Protein AF-A0A935F742-F1 (afdb_monomer_lite)

Secondary structure (DSSP, 8-state):
----------PPPPPP-----------------S-----HHHHHHHHHHHHHHHHHHHHHHHHHHHHHHHHHHHHHHHHHHHHTTTT-HHHHHHHTT--HHHHHHHHHHHHHHTT--HHHHHHHHHHHHHHHHHHHHHHHHHHHHHHHHHHHHHHHHHHHHHHHHHHHHHT-HHHHTTTTTS-HHHHHHHHHHHHHHHHTTS----HHHHHHHHHHHHHHHHHHTPPPP----PPPPP---------------------SSPPPHHHHHHHHHHT-

Radius of gyration: 43.88 Å; chains: 1; bounding box: 96×112×117 Å

Structure (mmCIF, N/CA/C/O backbone):
data_AF-A0A935F742-F1
#
_entry.id   AF-A0A935F742-F1
#
loop_
_atom_site.group_PDB
_atom_site.id
_atom_site.type_symbol
_atom_site.label_atom_id
_atom_site.label_alt_id
_atom_site.label_comp_id
_atom_site.label_asym_id
_atom_site.label_entity_id
_atom_site.label_seq_id
_atom_site.pdbx_PDB_ins_code
_atom_site.Cartn_x
_atom_site.Cartn_y
_atom_site.Cartn_z
_atom_site.occupancy
_atom_site.B_iso_or_equiv
_atom_site.auth_seq_id
_atom_site.auth_comp_id
_atom_site.auth_asym_id
_atom_site.auth_atom_id
_atom_site.pdbx_PDB_model_num
ATOM 1 N N . MET A 1 1 ? 62.509 25.363 -36.243 1.00 38.00 1 MET A N 1
ATOM 2 C CA . MET A 1 1 ? 62.159 26.628 -35.560 1.00 38.00 1 MET A CA 1
ATOM 3 C C . MET A 1 1 ? 60.661 26.571 -35.307 1.00 38.00 1 MET A C 1
ATOM 5 O O . MET A 1 1 ? 59.954 26.392 -36.281 1.00 38.00 1 MET A O 1
ATOM 9 N N . THR A 1 2 ? 60.091 26.569 -34.108 1.00 40.44 2 THR A N 1
ATOM 10 C CA . THR A 1 2 ? 60.591 26.662 -32.727 1.00 40.44 2 THR A CA 1
ATOM 11 C C . THR A 1 2 ? 59.515 25.996 -31.846 1.00 40.44 2 THR A C 1
ATOM 13 O O . THR A 1 2 ? 58.360 25.897 -32.253 1.00 40.44 2 THR A O 1
ATOM 16 N N . GLN A 1 3 ? 59.931 25.471 -30.700 1.00 45.59 3 GLN A N 1
ATOM 17 C CA . GLN A 1 3 ? 59.170 24.698 -29.712 1.00 45.59 3 GLN A CA 1
ATOM 18 C C . GLN A 1 3 ? 58.408 25.635 -28.749 1.00 45.59 3 GLN A C 1
ATOM 20 O O . GLN A 1 3 ? 58.914 26.720 -28.496 1.00 45.59 3 GLN A O 1
ATOM 25 N N . GLU A 1 4 ? 57.248 25.221 -28.222 1.00 41.78 4 GLU A N 1
ATOM 26 C CA . GLU A 1 4 ? 56.909 25.157 -26.777 1.00 41.78 4 GLU A CA 1
ATOM 27 C C . GLU A 1 4 ? 55.404 24.909 -26.542 1.00 41.78 4 GLU A C 1
ATOM 29 O O . GLU A 1 4 ? 54.541 25.357 -27.295 1.00 41.78 4 GLU A O 1
ATOM 34 N N . ALA A 1 5 ? 55.117 24.131 -25.495 1.00 44.84 5 ALA A N 1
ATOM 35 C CA . ALA A 1 5 ? 53.793 23.759 -24.989 1.00 44.84 5 ALA A CA 1
ATOM 36 C C . ALA A 1 5 ? 53.557 24.423 -23.597 1.00 44.84 5 ALA A C 1
ATOM 38 O O . ALA A 1 5 ? 54.257 25.375 -23.270 1.00 44.84 5 ALA A O 1
ATOM 39 N N . PRO A 1 6 ? 52.610 23.967 -22.752 1.00 58.97 6 PRO A N 1
ATOM 40 C CA . PRO A 1 6 ? 51.269 24.524 -22.542 1.00 58.97 6 PRO A CA 1
ATOM 41 C C . PRO A 1 6 ? 51.085 25.196 -21.156 1.00 58.97 6 PRO A C 1
ATOM 43 O O . PRO A 1 6 ? 51.927 25.061 -20.272 1.00 58.97 6 PRO A O 1
ATOM 46 N N . SER A 1 7 ? 49.952 25.869 -20.900 1.00 47.25 7 SER A N 1
ATOM 47 C CA . SER A 1 7 ? 49.517 26.208 -19.527 1.00 47.25 7 SER A CA 1
ATOM 48 C C . SER A 1 7 ? 47.997 26.339 -19.375 1.00 47.25 7 SER A C 1
ATOM 50 O O . SER A 1 7 ? 47.284 26.702 -20.306 1.00 47.25 7 SER A O 1
ATOM 52 N N . ALA A 1 8 ? 47.549 25.954 -18.179 1.00 48.66 8 ALA A N 1
ATOM 53 C CA . ALA A 1 8 ? 46.202 25.578 -17.750 1.00 48.66 8 ALA A CA 1
ATOM 54 C C . ALA A 1 8 ? 45.376 26.781 -17.184 1.00 48.66 8 ALA A C 1
ATOM 56 O O . ALA A 1 8 ? 45.847 27.915 -17.262 1.00 48.66 8 ALA A O 1
ATOM 57 N N . PRO A 1 9 ? 44.145 26.572 -16.654 1.00 48.16 9 PRO A N 1
ATOM 58 C CA . PRO A 1 9 ? 43.072 27.573 -16.598 1.00 48.16 9 PRO A CA 1
ATOM 59 C C . PRO A 1 9 ? 43.019 28.397 -15.296 1.00 48.16 9 PRO A C 1
ATOM 61 O O . PRO A 1 9 ? 43.388 27.913 -14.228 1.00 48.16 9 PRO A O 1
ATOM 64 N N . THR A 1 10 ? 42.447 29.606 -15.370 1.00 45.31 10 THR A N 1
ATOM 65 C CA . THR A 1 10 ? 42.171 30.474 -14.208 1.00 45.31 10 THR A CA 1
ATOM 66 C C . THR A 1 10 ? 40.664 30.604 -13.965 1.00 45.31 10 THR A C 1
ATOM 68 O O . THR A 1 10 ? 39.895 30.881 -14.884 1.00 45.31 10 THR A O 1
ATOM 71 N N . ALA A 1 11 ? 40.265 30.386 -12.709 1.00 44.31 11 ALA A N 1
ATOM 72 C CA . ALA A 1 11 ? 38.902 30.433 -12.178 1.00 44.31 11 ALA A CA 1
ATOM 73 C C . ALA A 1 11 ? 38.292 31.856 -12.129 1.00 44.31 11 ALA A C 1
ATOM 75 O O . 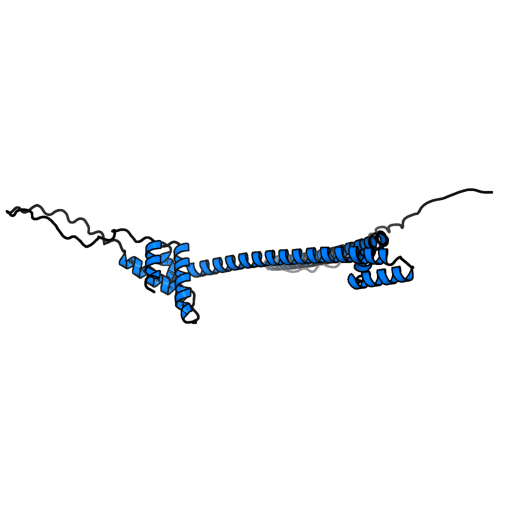ALA A 1 11 ? 39.038 32.837 -12.087 1.00 44.31 11 ALA A O 1
ATOM 76 N N . PRO A 1 12 ? 36.950 31.991 -12.071 1.00 42.62 12 PRO A N 1
ATOM 77 C CA . PRO A 1 12 ? 36.283 33.278 -11.891 1.00 42.62 12 PRO A CA 1
ATOM 78 C C . PRO A 1 12 ? 36.218 33.727 -10.420 1.00 42.62 12 PRO A C 1
ATOM 80 O O . PRO A 1 12 ? 35.943 32.946 -9.509 1.00 42.62 12 PRO A O 1
ATOM 83 N N . SER A 1 13 ? 36.451 35.025 -10.228 1.00 47.09 13 SER A N 1
ATOM 84 C CA . SER A 1 13 ? 36.514 35.752 -8.959 1.00 47.09 13 SER A CA 1
ATOM 85 C C . SER A 1 13 ? 35.173 35.889 -8.224 1.00 47.09 13 SER A C 1
ATOM 87 O O . SER A 1 13 ? 34.141 36.210 -8.811 1.00 47.09 13 SER A O 1
ATOM 89 N N . THR A 1 14 ? 35.242 35.753 -6.901 1.00 44.50 14 THR A N 1
ATOM 90 C CA . THR A 1 14 ? 34.249 36.156 -5.893 1.00 44.50 14 THR A CA 1
ATOM 91 C C . THR A 1 14 ? 34.045 37.681 -5.871 1.00 44.50 14 THR A C 1
ATOM 93 O O . THR A 1 14 ? 35.046 38.401 -5.880 1.00 44.50 14 THR A O 1
ATOM 96 N N . PRO A 1 15 ? 32.815 38.214 -5.733 1.00 45.16 15 PRO A N 1
ATOM 97 C CA . PRO A 1 15 ? 32.616 39.594 -5.309 1.00 45.16 15 PRO A CA 1
ATOM 98 C C . PRO A 1 15 ? 32.398 39.710 -3.794 1.00 45.16 15 PRO A C 1
ATOM 100 O O . PRO A 1 15 ? 31.718 38.904 -3.158 1.00 45.16 15 PRO A O 1
ATOM 103 N N . ALA A 1 16 ? 33.031 40.747 -3.253 1.00 36.53 16 ALA A N 1
ATOM 104 C CA . ALA A 1 16 ? 33.138 41.103 -1.852 1.00 36.53 16 ALA A CA 1
ATOM 105 C C . ALA A 1 16 ? 31.865 41.736 -1.263 1.00 36.53 16 ALA A C 1
ATOM 107 O O . ALA A 1 16 ? 31.076 42.387 -1.945 1.00 36.53 16 ALA A O 1
ATOM 108 N N . THR A 1 17 ? 31.749 41.560 0.051 1.00 35.59 17 THR A N 1
ATOM 109 C CA . THR A 1 17 ? 30.885 42.244 1.016 1.00 35.59 17 THR A C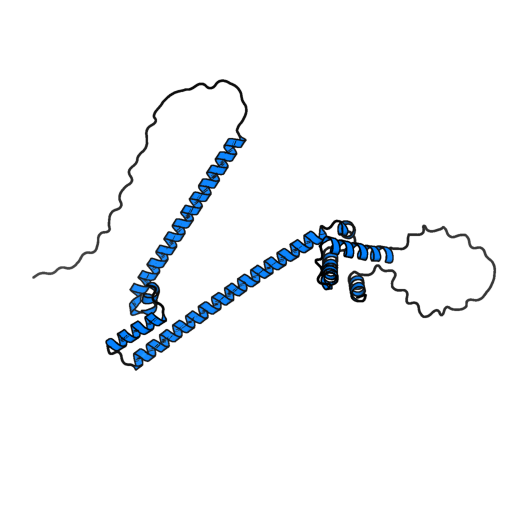A 1
ATOM 110 C C . THR A 1 17 ? 30.884 43.765 0.838 1.00 35.59 17 THR A C 1
ATOM 112 O O . THR A 1 17 ? 31.945 44.384 0.852 1.00 35.59 17 THR A O 1
ATOM 115 N N . ALA A 1 18 ? 29.694 44.367 0.769 1.00 39.69 18 ALA A N 1
ATOM 116 C CA . ALA A 1 18 ? 29.493 45.792 1.011 1.00 39.69 18 ALA A CA 1
ATOM 117 C C . ALA A 1 18 ? 28.488 45.978 2.156 1.00 39.69 18 ALA A C 1
ATOM 119 O O . ALA A 1 18 ? 27.340 45.535 2.109 1.00 39.69 18 ALA A O 1
ATOM 120 N N . GLU A 1 19 ? 29.017 46.597 3.197 1.00 39.38 19 GLU A N 1
ATOM 121 C CA . GLU A 1 19 ? 28.427 47.075 4.435 1.00 39.38 19 GLU A CA 1
ATOM 122 C C . GLU A 1 19 ? 27.401 48.186 4.152 1.00 39.38 19 GLU A C 1
ATOM 124 O O . GLU A 1 19 ? 27.663 49.085 3.358 1.00 39.38 19 GLU A O 1
ATOM 129 N N . ASN A 1 20 ? 26.227 48.126 4.782 1.00 38.53 20 ASN A N 1
ATOM 130 C CA . ASN A 1 20 ? 25.305 49.260 4.857 1.00 38.53 20 ASN A CA 1
ATOM 131 C C . ASN A 1 20 ? 24.542 49.201 6.185 1.00 38.53 20 ASN A C 1
ATOM 133 O O . ASN A 1 20 ? 23.612 48.411 6.363 1.00 38.53 20 ASN A O 1
ATOM 137 N N . ALA A 1 21 ? 24.970 50.040 7.124 1.00 43.22 21 ALA A N 1
ATOM 138 C CA . ALA A 1 21 ? 24.161 50.485 8.250 1.00 43.22 21 ALA A CA 1
ATOM 139 C C . ALA A 1 21 ? 23.148 51.541 7.767 1.00 43.22 21 ALA A C 1
ATOM 141 O O . ALA A 1 21 ? 23.461 52.279 6.832 1.00 43.22 21 ALA A O 1
ATOM 142 N N . PRO A 1 22 ? 21.985 51.694 8.424 1.00 47.06 22 PRO A N 1
ATOM 143 C CA . PRO A 1 22 ? 21.287 52.966 8.393 1.00 47.06 22 PRO A CA 1
ATOM 144 C C . PRO A 1 22 ? 21.250 53.645 9.763 1.00 47.06 22 PRO A C 1
ATOM 146 O O . PRO A 1 22 ? 21.087 53.026 10.817 1.00 47.06 22 PRO A O 1
ATOM 149 N N . GLU A 1 23 ? 21.418 54.956 9.659 1.00 34.25 23 GLU A N 1
ATOM 150 C CA . GLU A 1 23 ? 21.505 55.992 10.672 1.00 34.25 23 GLU A CA 1
ATOM 151 C C . GLU A 1 23 ? 20.269 56.107 11.572 1.00 34.25 23 GLU A C 1
ATOM 153 O O . GLU A 1 23 ? 19.124 55.882 11.174 1.00 34.25 23 GLU A O 1
ATOM 158 N N . ALA A 1 24 ? 20.536 56.537 12.804 1.00 38.97 24 ALA A N 1
ATOM 159 C CA . ALA A 1 24 ? 19.553 56.974 13.776 1.00 38.97 24 ALA A CA 1
ATOM 160 C C . ALA A 1 24 ? 18.996 58.359 13.399 1.00 38.97 24 ALA A C 1
ATOM 162 O O . ALA A 1 24 ? 19.736 59.340 13.339 1.00 38.97 24 ALA A O 1
ATOM 163 N N . GLY A 1 25 ? 17.679 58.444 13.206 1.00 34.16 25 GLY A N 1
ATOM 164 C CA . GLY A 1 25 ? 16.932 59.697 13.098 1.00 34.16 25 GLY A CA 1
ATOM 165 C C . GLY A 1 25 ? 16.009 59.884 14.303 1.00 34.16 25 GLY A C 1
ATOM 166 O O . GLY A 1 25 ? 15.079 59.107 14.502 1.00 34.16 25 GLY A O 1
ATOM 167 N N . SER A 1 26 ? 16.276 60.915 15.105 1.00 43.19 26 SER A N 1
ATOM 168 C CA . SER A 1 26 ? 15.450 61.375 16.231 1.00 43.19 26 SER A CA 1
ATOM 169 C C . SER A 1 26 ? 14.190 62.119 15.776 1.00 43.19 26 SER A C 1
ATOM 171 O O . SER A 1 26 ? 14.309 63.021 14.952 1.00 43.19 26 SER A O 1
ATOM 173 N N . ALA A 1 27 ? 13.037 61.839 16.405 1.00 33.41 27 ALA A N 1
ATOM 174 C CA . ALA A 1 27 ? 11.966 62.795 16.771 1.00 33.41 27 ALA A CA 1
ATOM 175 C C . ALA A 1 27 ? 10.843 62.073 17.574 1.00 33.41 27 ALA A C 1
ATOM 177 O O . ALA A 1 27 ? 10.755 60.850 17.512 1.00 33.41 27 ALA A O 1
ATOM 178 N N . PRO A 1 28 ? 9.924 62.786 18.256 1.00 39.91 28 PRO A N 1
ATOM 179 C CA . PRO A 1 28 ? 10.071 63.418 19.564 1.00 39.91 28 PRO A CA 1
ATOM 180 C C . PRO A 1 28 ? 9.231 62.722 20.663 1.00 39.91 28 PRO A C 1
ATOM 182 O O . PRO A 1 28 ? 8.362 61.894 20.399 1.00 39.91 28 PRO A O 1
ATOM 185 N N . ALA A 1 29 ? 9.490 63.090 21.919 1.00 42.59 29 ALA A N 1
ATOM 186 C CA . ALA A 1 29 ? 8.773 62.606 23.096 1.00 42.59 29 ALA A CA 1
ATOM 187 C C . ALA A 1 29 ? 7.295 63.044 23.111 1.00 42.59 29 ALA A C 1
ATOM 189 O O . ALA A 1 29 ? 6.996 64.236 23.044 1.00 42.59 29 ALA A O 1
ATOM 190 N N . VAL A 1 30 ? 6.385 62.081 23.286 1.00 36.53 30 VAL A N 1
ATOM 191 C CA . VAL A 1 30 ? 4.998 62.311 23.715 1.00 36.53 30 VAL A CA 1
ATOM 192 C C . VAL A 1 30 ? 4.831 61.661 25.084 1.00 36.53 30 VAL A C 1
ATOM 194 O O . VAL A 1 30 ? 5.032 60.459 25.244 1.00 36.53 30 VAL A O 1
ATOM 197 N N . ALA A 1 31 ? 4.500 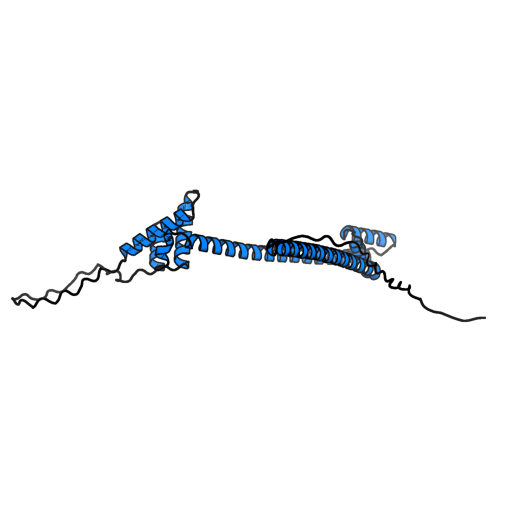62.479 26.080 1.00 41.66 31 ALA A N 1
ATOM 198 C CA . ALA A 1 31 ? 4.126 62.030 27.413 1.00 41.66 31 ALA A CA 1
ATOM 199 C C . ALA A 1 31 ? 2.772 61.300 27.365 1.00 41.66 31 ALA A C 1
ATOM 201 O O . ALA A 1 31 ? 1.825 61.806 26.764 1.00 41.66 31 ALA A O 1
ATOM 202 N N . ILE A 1 32 ? 2.669 60.147 28.030 1.00 43.34 32 ILE A N 1
ATOM 203 C CA . ILE A 1 32 ? 1.386 59.501 28.342 1.00 43.34 32 ILE A CA 1
ATOM 204 C C . ILE A 1 32 ? 1.205 59.555 29.866 1.00 43.34 32 ILE A C 1
ATOM 206 O O . ILE A 1 32 ? 2.114 59.124 30.581 1.00 43.34 32 ILE A O 1
ATOM 210 N N . PRO A 1 33 ? 0.083 60.097 30.376 1.00 44.25 33 PRO A N 1
ATOM 211 C CA . PRO A 1 33 ? -0.210 60.113 31.799 1.00 44.25 33 PRO A CA 1
ATOM 212 C C . PRO A 1 33 ? -0.756 58.759 32.273 1.00 44.25 33 PRO A C 1
ATOM 214 O O . PRO A 1 33 ? -1.499 58.091 31.562 1.00 44.25 33 PRO A O 1
ATOM 217 N N . ASP A 1 34 ? -0.353 58.422 33.494 1.00 41.84 34 ASP A N 1
ATOM 218 C CA . ASP A 1 34 ? -1.025 57.629 34.527 1.00 41.84 34 ASP A CA 1
ATOM 219 C C . ASP A 1 34 ? -1.854 56.373 34.180 1.00 41.84 34 ASP A C 1
ATOM 221 O O . ASP A 1 34 ? -2.896 56.411 33.533 1.00 41.84 34 ASP A O 1
ATOM 225 N N . GLY A 1 35 ? -1.461 55.273 34.833 1.00 50.69 35 GLY A N 1
ATOM 226 C CA . GLY A 1 35 ? -2.405 54.399 35.532 1.00 50.69 35 GLY A CA 1
ATOM 227 C C . GLY A 1 35 ? -3.292 53.471 34.702 1.00 50.69 35 GLY A C 1
ATOM 228 O O . GLY A 1 35 ? -4.505 53.655 34.643 1.00 50.69 35 GLY A O 1
ATOM 229 N N . THR A 1 36 ? -2.747 52.364 34.187 1.00 39.72 36 THR A N 1
ATOM 230 C CA . THR A 1 36 ? -3.541 51.129 33.997 1.00 39.72 36 THR A CA 1
ATOM 231 C C . THR A 1 36 ? -2.630 49.893 34.003 1.00 39.72 36 THR A C 1
ATOM 233 O O . THR A 1 36 ? -1.722 49.817 33.173 1.00 39.72 36 THR A O 1
ATOM 236 N N . PRO A 1 37 ? -2.810 48.899 34.894 1.00 50.12 37 PRO A N 1
ATOM 237 C CA . PRO A 1 37 ? -2.043 47.665 34.808 1.00 50.12 37 PRO A CA 1
ATOM 238 C C . PRO A 1 37 ? -2.707 46.696 33.815 1.00 50.12 37 PRO A C 1
ATOM 240 O O . PRO A 1 37 ? -3.780 46.174 34.100 1.00 50.12 37 PRO A O 1
ATOM 243 N N . ALA A 1 38 ? -2.050 46.472 32.666 1.00 54.00 38 ALA A N 1
ATOM 244 C CA . ALA A 1 38 ? -1.857 45.192 31.944 1.00 54.00 38 ALA A CA 1
ATOM 245 C C . ALA A 1 38 ? -1.836 45.385 30.411 1.00 54.00 38 ALA A C 1
ATOM 247 O O . ALA A 1 38 ? -2.745 45.997 29.856 1.00 54.00 38 ALA A O 1
ATOM 248 N N . PRO A 1 39 ? -0.834 44.816 29.704 1.00 49.31 39 PRO A N 1
ATOM 249 C CA . PRO A 1 39 ? -1.170 43.684 28.830 1.00 49.31 39 PRO A CA 1
ATOM 250 C C . PRO A 1 39 ? -0.014 42.671 28.685 1.00 49.31 39 PRO A C 1
ATOM 252 O O . PRO A 1 39 ? 0.522 42.478 27.596 1.00 49.31 39 PRO A O 1
ATOM 255 N N . ALA A 1 40 ? 0.388 41.989 29.760 1.00 52.50 40 ALA A N 1
ATOM 256 C CA . ALA A 1 40 ? 1.386 40.915 29.646 1.00 52.50 40 ALA A CA 1
ATOM 257 C C . ALA A 1 40 ? 0.871 39.716 28.814 1.00 52.50 40 ALA A C 1
ATOM 259 O O . ALA A 1 40 ? 1.643 39.065 28.124 1.00 52.50 40 ALA A O 1
ATOM 260 N N . ALA A 1 41 ? -0.440 39.447 28.820 1.00 54.44 41 ALA A N 1
ATOM 261 C CA . ALA A 1 41 ? -1.028 38.336 28.063 1.00 54.44 41 ALA A CA 1
ATOM 262 C C . ALA A 1 41 ? -1.081 38.598 26.542 1.00 54.44 41 ALA A C 1
ATOM 264 O O . ALA A 1 41 ? -0.813 37.703 25.742 1.00 54.44 41 ALA A O 1
ATOM 265 N N . THR A 1 42 ? -1.368 39.835 26.121 1.00 55.78 42 THR A N 1
ATOM 266 C CA . THR A 1 42 ? -1.451 40.203 24.696 1.00 55.78 42 THR A CA 1
ATOM 267 C C . THR A 1 42 ? -0.070 40.252 24.044 1.00 55.78 42 THR A C 1
ATOM 269 O O . THR A 1 42 ? 0.086 39.859 22.891 1.00 55.78 42 THR A O 1
ATOM 272 N N . THR A 1 43 ? 0.960 40.689 24.774 1.00 57.31 43 THR A N 1
ATOM 273 C CA . THR A 1 43 ? 2.341 40.689 24.270 1.00 57.31 43 THR A CA 1
ATOM 274 C C . THR A 1 43 ? 2.904 39.276 24.138 1.00 57.31 43 THR A C 1
ATOM 276 O O . THR A 1 43 ? 3.591 39.015 23.152 1.00 57.31 43 THR A O 1
ATOM 279 N N . VAL A 1 44 ? 2.557 38.355 25.046 1.00 61.06 44 VAL A N 1
ATOM 280 C CA . VAL A 1 44 ? 2.904 36.925 24.940 1.00 61.06 44 VAL A CA 1
ATOM 281 C C . VAL A 1 44 ? 2.226 36.288 23.723 1.00 61.06 44 VAL A C 1
ATOM 283 O O . VAL A 1 44 ? 2.910 35.666 22.919 1.00 61.06 44 VAL A O 1
ATOM 286 N N . SER A 1 45 ? 0.937 36.552 23.487 1.00 70.06 45 SER A N 1
ATOM 287 C CA . SER A 1 45 ? 0.223 36.070 22.291 1.00 70.06 45 SER A CA 1
ATOM 288 C C . SER A 1 45 ? 0.812 36.612 20.974 1.00 70.06 45 SER A C 1
ATOM 290 O O . SER A 1 45 ? 0.971 35.875 20.001 1.00 70.06 45 SER A O 1
ATOM 292 N N . ILE A 1 46 ? 1.224 37.886 20.938 1.00 76.94 46 ILE A N 1
ATOM 293 C CA . ILE A 1 46 ? 1.896 38.480 19.768 1.00 76.94 46 ILE A CA 1
ATOM 294 C C . ILE A 1 46 ? 3.295 37.877 19.561 1.00 76.94 46 ILE A C 1
ATOM 296 O O . ILE A 1 46 ? 3.735 37.704 18.422 1.00 76.94 46 ILE A O 1
ATOM 300 N N . GLN A 1 47 ? 4.019 37.570 20.639 1.00 82.25 47 GLN A N 1
ATOM 301 C CA . GLN A 1 47 ? 5.322 36.908 20.569 1.00 82.25 47 GLN A CA 1
ATOM 302 C C . GLN A 1 47 ? 5.195 35.449 20.109 1.00 82.25 47 GLN A C 1
ATOM 304 O O . GLN A 1 47 ? 5.990 35.016 19.275 1.00 82.25 47 GLN A O 1
ATOM 309 N N . GLU A 1 48 ? 4.171 34.726 20.566 1.00 83.00 48 GLU A N 1
ATOM 310 C CA . GLU A 1 48 ? 3.841 33.371 20.113 1.00 83.00 48 GLU A CA 1
ATOM 311 C C . GLU A 1 48 ? 3.476 33.347 18.625 1.00 83.00 48 GLU A C 1
ATOM 313 O O . GLU A 1 48 ? 4.069 32.574 17.872 1.00 83.00 48 GLU A O 1
ATOM 318 N N . ALA A 1 49 ? 2.621 34.264 18.164 1.00 82.50 49 ALA A N 1
ATOM 319 C CA . ALA A 1 49 ? 2.267 34.388 16.749 1.00 82.50 49 ALA A CA 1
ATOM 320 C C . ALA A 1 49 ? 3.484 34.727 15.864 1.00 82.50 49 ALA A C 1
ATOM 322 O O . ALA A 1 49 ? 3.649 34.187 14.769 1.00 82.50 49 ALA A O 1
ATOM 323 N N . LYS A 1 50 ? 4.394 35.589 16.342 1.00 86.38 50 LYS A N 1
ATOM 324 C CA . LYS A 1 50 ? 5.659 35.888 15.643 1.00 86.38 50 LYS A CA 1
ATOM 325 C C . LYS A 1 50 ? 6.592 34.677 15.595 1.00 86.38 50 LYS A C 1
ATOM 327 O O . LYS A 1 50 ? 7.254 34.460 14.580 1.00 86.38 50 LYS A O 1
ATOM 332 N N . LEU A 1 51 ? 6.652 33.891 16.668 1.00 90.44 51 LEU A N 1
ATOM 333 C CA . LEU A 1 51 ? 7.458 32.674 16.731 1.00 90.44 51 LEU A CA 1
ATOM 334 C C . LEU A 1 51 ? 6.902 31.587 15.800 1.00 90.44 51 LEU A C 1
ATOM 336 O O . LEU A 1 51 ? 7.671 30.904 15.126 1.00 90.44 51 LEU A O 1
ATOM 340 N N . GLU A 1 52 ? 5.581 31.457 15.711 1.00 86.75 52 GLU A N 1
ATOM 341 C CA . GLU A 1 52 ? 4.909 30.558 14.773 1.00 86.75 52 GLU A CA 1
ATOM 342 C C . GLU A 1 52 ? 5.129 30.985 13.314 1.00 86.75 52 GLU A C 1
ATOM 344 O O . GLU A 1 52 ? 5.538 30.166 12.489 1.00 86.75 52 GLU A O 1
ATOM 349 N N . ALA A 1 53 ? 5.016 32.281 13.006 1.00 87.75 53 ALA A N 1
ATOM 350 C CA . ALA A 1 53 ? 5.337 32.819 11.682 1.00 87.75 53 ALA A CA 1
ATOM 351 C C . ALA A 1 53 ? 6.812 32.585 11.292 1.00 87.75 53 ALA A C 1
ATOM 353 O O . ALA A 1 53 ? 7.121 32.263 10.141 1.00 87.75 53 ALA A O 1
ATOM 354 N N . LEU A 1 54 ? 7.741 32.697 12.249 1.00 90.31 54 LEU A N 1
ATOM 355 C CA . LEU A 1 54 ? 9.153 32.365 12.039 1.00 90.31 54 LEU A CA 1
ATOM 356 C C . LEU A 1 54 ? 9.369 30.867 11.793 1.00 90.31 54 LEU A C 1
ATOM 358 O O . LEU A 1 54 ? 10.175 30.505 10.931 1.00 90.31 54 LEU A O 1
ATOM 362 N N . ARG A 1 55 ? 8.654 29.989 12.508 1.00 92.25 55 ARG A N 1
ATOM 363 C CA . ARG A 1 55 ? 8.692 28.536 12.271 1.00 92.25 55 ARG A CA 1
ATOM 364 C C . ARG A 1 55 ? 8.186 28.190 10.876 1.00 92.25 55 ARG A C 1
ATOM 366 O O . ARG A 1 55 ? 8.865 27.438 10.180 1.00 92.25 55 ARG A O 1
ATOM 373 N N . LEU A 1 56 ? 7.075 28.789 10.446 1.00 92.25 56 LEU A N 1
ATOM 374 C CA . LEU A 1 56 ? 6.520 28.592 9.107 1.00 92.25 56 LEU A CA 1
ATOM 375 C C . LEU A 1 56 ? 7.510 29.039 8.023 1.00 92.25 56 LEU A C 1
ATOM 377 O O . LEU A 1 56 ? 7.851 28.268 7.130 1.00 92.25 56 LEU A O 1
ATOM 381 N N . ARG A 1 57 ? 8.088 30.237 8.161 1.00 88.00 57 ARG A N 1
ATOM 382 C CA . ARG A 1 57 ? 9.074 30.763 7.204 1.00 88.00 57 ARG A CA 1
ATOM 383 C C . ARG A 1 57 ? 10.357 29.925 7.149 1.00 88.00 57 ARG A C 1
ATOM 385 O O . ARG A 1 57 ? 10.967 29.788 6.088 1.00 88.00 57 ARG A O 1
ATOM 392 N N . ASN A 1 58 ? 10.784 29.353 8.275 1.00 90.06 58 ASN A N 1
ATOM 393 C CA . ASN A 1 58 ? 11.917 28.428 8.315 1.00 90.06 58 ASN A CA 1
ATOM 394 C C . ASN A 1 58 ? 11.582 27.070 7.688 1.00 90.06 58 ASN A C 1
ATOM 396 O O . ASN A 1 58 ? 12.433 26.502 7.005 1.00 90.06 58 ASN A O 1
ATOM 400 N N . ALA A 1 59 ? 10.362 26.564 7.881 1.00 90.06 59 ALA A N 1
ATOM 401 C CA . ALA A 1 59 ? 9.888 25.353 7.220 1.00 90.06 59 ALA A CA 1
ATOM 402 C C . ALA A 1 59 ? 9.837 25.540 5.695 1.00 90.06 59 ALA A C 1
ATOM 404 O O . ALA A 1 59 ? 10.370 24.711 4.964 1.00 90.06 59 ALA A O 1
ATOM 405 N N . GLU A 1 60 ? 9.325 26.674 5.215 1.00 89.50 60 GLU A N 1
ATOM 406 C CA . GLU A 1 60 ? 9.329 27.021 3.789 1.00 89.50 60 GLU A CA 1
ATOM 407 C C . GLU A 1 60 ? 10.745 27.130 3.214 1.00 89.50 60 GLU A C 1
ATOM 409 O O . GLU A 1 60 ? 11.015 26.640 2.119 1.00 89.50 60 GLU A O 1
ATOM 414 N N . ARG A 1 61 ? 11.682 27.751 3.942 1.00 89.94 61 ARG A N 1
ATOM 415 C CA . ARG A 1 61 ? 13.089 27.810 3.516 1.00 89.94 61 ARG A CA 1
ATOM 416 C C . ARG A 1 61 ? 13.708 26.420 3.433 1.00 89.94 61 ARG A C 1
ATOM 418 O O . ARG A 1 61 ? 14.388 26.133 2.453 1.00 89.94 61 ARG A O 1
ATOM 425 N N . LYS A 1 62 ? 13.455 25.556 4.420 1.00 92.00 62 LYS A N 1
ATOM 426 C CA . LYS A 1 62 ? 13.911 24.160 4.390 1.00 92.00 62 LYS A CA 1
ATOM 427 C C . LYS A 1 62 ? 13.317 23.401 3.206 1.00 92.00 62 LYS A C 1
ATOM 429 O O . LYS A 1 62 ? 14.063 22.696 2.539 1.00 92.00 62 LYS A O 1
ATOM 434 N N . ALA A 1 63 ? 12.032 23.594 2.911 1.00 90.25 63 ALA A N 1
ATOM 435 C CA . ALA A 1 63 ? 11.382 22.995 1.748 1.00 90.25 63 ALA A CA 1
ATOM 436 C C . ALA A 1 63 ? 12.035 23.458 0.435 1.00 90.25 63 ALA A C 1
ATOM 438 O O . ALA A 1 63 ? 12.434 22.630 -0.372 1.00 90.25 63 ALA A O 1
ATOM 439 N N . ARG A 1 64 ? 12.275 24.767 0.264 1.00 88.88 64 ARG A N 1
ATOM 440 C CA . ARG A 1 64 ? 12.963 25.297 -0.930 1.00 88.88 64 ARG A CA 1
ATOM 441 C C . ARG A 1 64 ? 14.381 24.752 -1.095 1.00 88.88 64 ARG A C 1
ATOM 443 O O . ARG A 1 64 ? 14.803 24.494 -2.216 1.00 88.88 64 ARG A O 1
ATOM 450 N N . VAL A 1 65 ? 15.123 24.600 0.002 1.00 91.75 65 VAL A N 1
ATOM 451 C CA . VAL A 1 65 ? 16.476 24.023 -0.026 1.00 91.75 65 VAL A CA 1
ATOM 452 C C . VAL A 1 65 ? 16.427 22.533 -0.359 1.00 91.75 65 VAL A C 1
ATOM 454 O O . VAL A 1 65 ? 17.254 22.073 -1.140 1.00 91.75 65 VAL A O 1
ATOM 457 N N . ALA A 1 66 ? 15.459 21.789 0.180 1.00 91.06 66 ALA A N 1
ATOM 458 C CA . ALA A 1 66 ? 15.257 20.385 -0.164 1.00 91.06 66 ALA A CA 1
ATOM 459 C C . ALA A 1 66 ? 14.924 20.222 -1.656 1.00 91.06 66 ALA A C 1
ATOM 461 O O . ALA A 1 66 ? 15.599 19.458 -2.338 1.00 91.06 66 ALA A O 1
ATOM 462 N N . ASP A 1 67 ? 13.989 21.014 -2.185 1.00 89.19 67 ASP A N 1
ATOM 463 C CA . ASP A 1 67 ? 13.642 21.012 -3.611 1.00 89.19 67 ASP A CA 1
ATOM 464 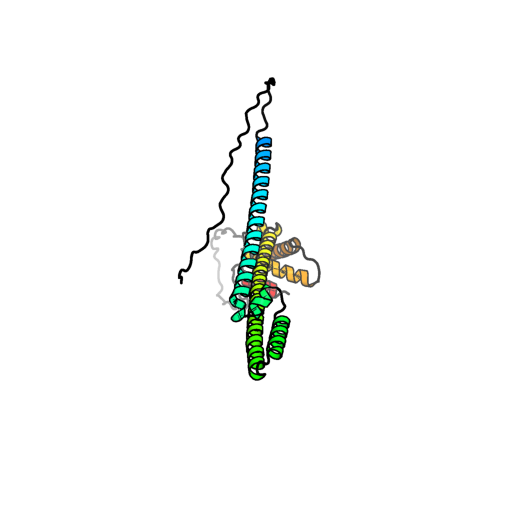C C . ASP A 1 67 ? 14.843 21.372 -4.496 1.00 89.19 67 ASP A C 1
ATOM 466 O O . ASP A 1 67 ? 15.068 20.753 -5.536 1.00 89.19 67 ASP A O 1
ATOM 470 N N . ALA A 1 68 ? 15.638 22.370 -4.097 1.00 88.00 68 ALA A N 1
ATOM 471 C CA . ALA A 1 68 ? 16.853 22.747 -4.814 1.00 88.00 68 ALA A CA 1
ATOM 472 C C . ALA A 1 68 ? 17.904 21.627 -4.796 1.00 88.00 68 ALA A C 1
ATOM 474 O O . ALA A 1 68 ? 18.543 21.377 -5.815 1.00 88.00 68 ALA A O 1
ATOM 475 N N . ASN A 1 69 ? 18.053 20.929 -3.670 1.00 92.00 69 ASN A N 1
ATOM 476 C CA . ASN A 1 69 ? 18.969 19.801 -3.536 1.00 92.00 69 ASN A CA 1
ATOM 477 C C . ASN A 1 69 ? 18.523 18.600 -4.386 1.00 92.00 69 ASN A C 1
ATOM 479 O O . ASN A 1 69 ? 19.344 17.985 -5.057 1.00 92.00 69 ASN A O 1
ATOM 483 N N . GLU A 1 70 ? 17.225 18.292 -4.431 1.00 89.88 70 GLU A N 1
ATOM 484 C CA . GLU A 1 70 ? 16.693 17.239 -5.307 1.00 89.88 70 GLU A CA 1
ATOM 485 C C . GLU A 1 70 ? 16.865 17.588 -6.792 1.00 89.88 70 GLU A C 1
ATOM 487 O O . GLU A 1 70 ? 17.252 16.737 -7.594 1.00 89.88 70 GLU A O 1
ATOM 492 N N . ARG A 1 71 ? 16.682 18.862 -7.168 1.00 86.75 71 ARG A N 1
ATOM 493 C CA . ARG A 1 71 ? 16.999 19.337 -8.525 1.00 86.75 71 ARG A CA 1
ATOM 494 C C . ARG A 1 71 ? 18.485 19.202 -8.849 1.00 86.75 71 ARG A C 1
ATOM 496 O O . ARG A 1 71 ? 18.807 18.782 -9.955 1.00 86.75 71 ARG A O 1
ATOM 503 N N . ALA A 1 72 ? 19.370 19.526 -7.907 1.00 85.75 72 ALA A N 1
ATOM 504 C CA . ALA A 1 72 ? 20.812 19.371 -8.084 1.00 85.75 72 ALA A CA 1
ATOM 505 C C . ALA A 1 72 ? 21.196 17.898 -8.289 1.00 85.75 72 ALA A C 1
ATOM 507 O O . ALA A 1 72 ? 21.837 17.577 -9.281 1.00 85.75 72 ALA A O 1
ATOM 508 N N . LYS A 1 73 ? 20.695 16.982 -7.450 1.00 86.75 73 LYS A N 1
ATOM 509 C CA . LYS A 1 73 ? 20.918 15.535 -7.621 1.00 86.75 73 LYS A CA 1
ATOM 510 C C . LYS A 1 73 ? 20.419 15.013 -8.966 1.00 86.75 73 LYS A C 1
ATOM 512 O O . LYS A 1 73 ? 21.071 14.174 -9.579 1.00 86.75 73 LYS A O 1
ATOM 517 N N . ALA A 1 74 ? 19.265 15.491 -9.431 1.00 82.75 74 ALA A N 1
ATOM 518 C CA . ALA A 1 74 ? 18.728 15.102 -10.732 1.00 82.75 74 ALA A CA 1
ATOM 519 C C . ALA A 1 74 ? 19.602 15.605 -11.894 1.00 82.75 74 ALA A C 1
ATOM 521 O O . ALA A 1 74 ? 19.735 14.910 -12.901 1.00 82.75 74 ALA A O 1
ATOM 522 N N . LEU A 1 75 ? 20.201 16.793 -11.764 1.00 84.88 75 LEU A N 1
ATOM 523 C CA . LEU A 1 75 ? 21.163 17.318 -12.734 1.00 84.88 75 LEU A CA 1
ATOM 524 C C . LEU A 1 75 ? 22.476 16.532 -12.701 1.00 84.88 75 LEU A C 1
ATOM 526 O O . LEU A 1 75 ? 22.918 16.088 -13.755 1.00 84.88 75 LEU A O 1
ATOM 530 N N . ASP A 1 76 ? 23.024 16.253 -11.520 1.00 84.50 76 ASP A N 1
ATOM 531 C CA . ASP A 1 76 ? 24.234 15.437 -11.369 1.00 84.50 76 ASP A CA 1
ATOM 532 C C . ASP A 1 76 ? 24.041 14.030 -11.956 1.00 84.50 76 ASP A C 1
ATOM 534 O O . ASP A 1 76 ? 24.906 13.519 -12.666 1.00 84.50 76 ASP A O 1
ATOM 538 N N . ALA A 1 77 ? 22.879 13.409 -11.721 1.00 79.75 77 ALA A N 1
ATOM 539 C CA . ALA A 1 77 ? 22.532 12.112 -12.298 1.00 79.75 77 ALA A CA 1
ATOM 540 C C . ALA A 1 77 ? 22.422 12.170 -13.831 1.00 79.75 77 ALA A C 1
ATOM 542 O O . ALA A 1 77 ? 22.846 11.241 -14.517 1.00 79.75 77 ALA A O 1
ATOM 543 N N . ARG A 1 78 ? 21.895 13.271 -14.383 1.00 79.19 78 ARG A N 1
ATOM 544 C CA . ARG A 1 78 ? 21.851 13.503 -15.834 1.00 79.19 78 ARG A CA 1
ATOM 545 C C . ARG A 1 78 ? 23.238 13.685 -16.425 1.00 79.19 78 ARG A C 1
ATOM 547 O O . ARG A 1 78 ? 23.546 13.060 -17.433 1.00 79.19 78 ARG A O 1
ATOM 554 N N . GLU A 1 79 ? 24.081 14.492 -15.798 1.00 81.19 79 GLU A N 1
ATOM 555 C CA . GLU A 1 79 ? 25.459 14.700 -16.240 1.00 81.19 79 GLU A CA 1
ATOM 556 C C . GLU A 1 79 ? 26.286 13.415 -16.148 1.00 81.19 79 GLU A C 1
ATOM 558 O O . GLU A 1 79 ? 27.073 13.127 -17.047 1.00 81.19 79 GLU A O 1
ATOM 563 N N . ALA A 1 80 ? 26.082 12.607 -15.105 1.00 81.12 80 ALA A N 1
ATOM 564 C CA . ALA A 1 80 ? 26.709 11.297 -14.973 1.00 81.12 80 ALA A CA 1
ATOM 565 C C . ALA A 1 80 ? 26.260 10.334 -16.081 1.00 81.12 80 ALA A C 1
ATOM 567 O O . ALA A 1 80 ? 27.100 9.663 -16.675 1.00 81.12 80 ALA A O 1
ATOM 568 N N . ALA A 1 81 ? 24.965 10.312 -16.405 1.00 75.81 81 ALA A N 1
ATOM 569 C CA . ALA A 1 81 ? 24.421 9.471 -17.467 1.00 75.81 81 ALA A CA 1
ATOM 570 C C . ALA A 1 81 ? 24.903 9.902 -18.866 1.00 75.81 81 ALA A C 1
ATOM 572 O O . ALA A 1 81 ? 25.184 9.057 -19.709 1.00 75.81 81 ALA A O 1
ATOM 573 N N . VAL A 1 82 ? 25.068 11.209 -19.102 1.00 73.38 82 VAL A N 1
ATOM 574 C CA . VAL A 1 82 ? 25.676 11.739 -20.336 1.00 73.38 82 VAL A CA 1
ATOM 575 C C . VAL A 1 82 ? 27.176 11.427 -20.394 1.00 73.38 82 VAL A C 1
ATOM 577 O O . VAL A 1 82 ? 27.685 11.063 -21.448 1.00 73.38 82 VAL A O 1
ATOM 580 N N . ARG A 1 83 ? 27.900 11.515 -19.271 1.00 77.75 83 ARG A N 1
ATOM 581 C CA . ARG A 1 83 ? 29.329 11.160 -19.201 1.00 77.75 83 ARG A CA 1
ATOM 582 C C . ARG A 1 83 ? 29.568 9.655 -19.381 1.00 77.75 83 ARG A C 1
ATOM 584 O O . ARG A 1 83 ? 30.600 9.270 -19.914 1.00 77.75 83 ARG A O 1
ATOM 591 N N . GLY A 1 84 ? 28.635 8.820 -18.927 1.00 77.44 84 GLY A N 1
ATOM 592 C CA . GLY A 1 84 ? 28.659 7.361 -19.056 1.00 77.44 84 GLY A CA 1
ATOM 593 C C . GLY A 1 84 ? 27.973 6.825 -20.313 1.00 77.44 84 GLY A C 1
ATOM 594 O O . GLY A 1 84 ? 27.711 5.625 -20.373 1.00 77.44 84 GLY A O 1
ATOM 595 N N . TRP A 1 85 ? 27.670 7.683 -21.294 1.00 76.81 85 TRP A N 1
ATOM 596 C CA . TRP A 1 85 ? 26.892 7.327 -22.484 1.00 76.81 85 TRP A CA 1
ATOM 597 C C . TRP A 1 85 ? 27.445 6.106 -23.226 1.00 76.81 85 TRP A C 1
ATOM 599 O O . TRP A 1 85 ? 26.684 5.211 -23.582 1.00 76.81 85 TRP A O 1
ATOM 609 N N . ASP A 1 86 ? 28.768 6.025 -23.372 1.00 73.38 86 ASP A N 1
ATOM 610 C CA . ASP A 1 86 ? 29.436 4.916 -24.061 1.00 73.38 86 ASP A CA 1
ATOM 611 C C . ASP A 1 86 ? 29.350 3.586 -23.290 1.00 73.38 86 ASP A C 1
ATOM 613 O O . ASP A 1 86 ? 29.455 2.515 -23.882 1.00 73.38 86 ASP A O 1
ATOM 617 N N . ALA A 1 87 ? 29.154 3.637 -21.967 1.00 76.00 87 ALA A N 1
ATOM 618 C CA . ALA A 1 87 ? 29.040 2.457 -21.112 1.00 76.00 87 ALA A CA 1
ATOM 619 C C . ALA A 1 87 ? 27.587 1.985 -20.950 1.00 76.00 87 ALA A C 1
ATOM 621 O O . ALA A 1 87 ? 27.341 0.784 -20.859 1.00 76.00 87 ALA A O 1
ATOM 622 N N . ASN A 1 88 ? 26.624 2.914 -20.894 1.00 77.75 88 ASN A N 1
ATOM 623 C CA . ASN A 1 88 ? 25.204 2.589 -20.780 1.00 77.75 88 ASN A CA 1
ATOM 624 C C . ASN A 1 88 ? 24.309 3.650 -21.455 1.00 77.75 88 ASN A C 1
ATOM 626 O O . ASN A 1 88 ? 23.747 4.529 -20.787 1.00 77.75 88 ASN A O 1
ATOM 630 N N . PRO A 1 89 ? 24.112 3.562 -22.781 1.00 75.44 89 PRO A N 1
ATOM 631 C CA . PRO A 1 89 ? 23.357 4.566 -23.529 1.00 75.44 89 PRO A CA 1
ATOM 632 C C . PRO A 1 89 ? 21.862 4.601 -23.159 1.00 75.44 89 PRO A C 1
ATOM 634 O O . PRO A 1 89 ? 21.210 5.637 -23.298 1.00 75.44 89 PRO A O 1
ATOM 637 N N . LEU A 1 90 ? 21.301 3.513 -22.608 1.00 77.00 90 LEU A N 1
ATOM 638 C CA . LEU A 1 90 ? 19.923 3.513 -22.097 1.00 77.00 90 LEU A CA 1
ATOM 639 C C . LEU A 1 90 ? 19.761 4.350 -20.830 1.00 77.00 90 LEU A C 1
ATOM 641 O O . LEU A 1 90 ? 18.720 4.984 -20.657 1.00 77.00 90 LEU A O 1
ATOM 645 N N . GLU A 1 91 ? 20.758 4.366 -19.945 1.00 79.31 91 GLU A N 1
ATOM 646 C CA . GLU A 1 91 ? 20.732 5.239 -18.769 1.00 79.31 91 GLU A CA 1
ATOM 647 C C . GLU A 1 91 ? 20.834 6.710 -19.167 1.00 79.31 91 GLU A C 1
ATOM 649 O O . GLU A 1 91 ? 20.085 7.530 -18.634 1.00 79.31 91 GLU A O 1
ATOM 654 N N . GLY A 1 92 ? 21.667 7.026 -20.164 1.00 78.12 92 GLY A N 1
ATOM 655 C CA . GLY A 1 92 ? 21.727 8.347 -20.792 1.00 78.12 92 GLY A CA 1
ATOM 656 C C . GLY A 1 92 ? 20.368 8.803 -21.329 1.00 78.12 92 GLY A C 1
ATOM 657 O O . GLY A 1 92 ? 19.862 9.862 -20.952 1.00 78.12 92 GLY A O 1
ATOM 658 N N . LEU A 1 93 ? 19.728 7.972 -22.156 1.00 79.06 93 LEU A N 1
ATOM 659 C CA . LEU A 1 93 ? 18.407 8.256 -22.728 1.00 79.06 93 LEU A CA 1
ATOM 660 C C . LEU A 1 93 ? 17.310 8.356 -21.657 1.00 79.06 93 LEU A C 1
ATOM 662 O O . LEU A 1 93 ? 16.454 9.242 -21.719 1.00 79.06 93 LEU A O 1
ATOM 666 N N . ARG A 1 94 ? 17.359 7.515 -20.620 1.00 77.88 94 ARG A N 1
ATOM 667 C CA . ARG A 1 94 ? 16.428 7.586 -19.486 1.00 77.88 94 ARG A CA 1
ATOM 668 C C . ARG A 1 94 ? 16.603 8.872 -18.685 1.00 77.88 94 ARG A C 1
ATOM 670 O O . ARG A 1 94 ? 15.607 9.469 -18.280 1.00 77.88 94 ARG A O 1
ATOM 677 N N . ALA A 1 95 ? 17.834 9.318 -18.450 1.00 78.62 95 ALA A N 1
ATOM 678 C CA . ALA A 1 95 ? 18.092 10.558 -17.723 1.00 78.62 95 ALA A CA 1
ATOM 679 C C . ALA A 1 95 ? 17.526 11.786 -18.464 1.00 78.62 95 ALA A C 1
ATOM 681 O O . ALA A 1 95 ? 17.066 12.749 -17.837 1.00 78.62 95 ALA A O 1
ATOM 682 N N . LEU A 1 96 ? 17.474 11.703 -19.797 1.00 77.00 96 LEU A N 1
ATOM 683 C CA . LEU A 1 96 ? 16.812 12.660 -20.686 1.00 77.00 96 LEU A CA 1
ATOM 684 C C . LEU A 1 96 ? 15.280 12.496 -20.748 1.00 77.00 96 LEU A C 1
ATOM 686 O O . LEU A 1 96 ? 14.604 13.311 -21.370 1.00 77.00 96 LEU A O 1
ATOM 690 N N . GLY A 1 97 ? 14.716 11.497 -20.064 1.00 79.56 97 GLY A N 1
ATOM 691 C CA . GLY A 1 97 ? 13.274 11.255 -19.975 1.00 79.56 97 GLY A CA 1
ATOM 692 C C . GLY A 1 97 ? 12.700 10.387 -21.096 1.00 79.56 97 GLY A C 1
ATOM 693 O O . GLY A 1 97 ? 11.483 10.354 -21.265 1.00 79.56 97 GLY A O 1
ATOM 694 N N . VAL A 1 98 ? 13.540 9.689 -21.862 1.00 82.88 98 VAL A N 1
ATOM 695 C CA . VAL A 1 98 ? 13.086 8.768 -22.910 1.00 82.88 98 VAL A CA 1
ATOM 696 C C . VAL A 1 98 ? 12.638 7.446 -22.283 1.00 82.88 98 VAL A C 1
ATOM 698 O O . VAL A 1 98 ? 13.292 6.904 -21.388 1.00 82.88 98 VAL A O 1
ATOM 701 N N . GLU A 1 99 ? 11.507 6.919 -22.755 1.00 83.12 99 GLU A N 1
ATOM 702 C CA . GLU A 1 99 ? 10.984 5.632 -22.298 1.00 83.12 99 GLU A CA 1
ATOM 703 C C . GLU A 1 99 ? 11.965 4.501 -22.671 1.00 83.12 99 GLU A C 1
ATOM 705 O O . GLU A 1 99 ? 12.450 4.476 -23.805 1.00 83.12 99 GLU A O 1
ATOM 710 N N . PRO A 1 100 ? 12.296 3.565 -21.761 1.00 80.19 100 PRO A N 1
ATOM 711 C CA . PRO A 1 100 ? 13.402 2.632 -21.983 1.00 80.19 100 PRO A CA 1
ATOM 712 C C . PRO A 1 100 ? 13.238 1.708 -23.198 1.00 80.19 100 PRO A C 1
ATOM 714 O O . PRO A 1 100 ? 14.234 1.345 -23.821 1.00 80.19 100 PRO A O 1
ATOM 717 N N . LYS A 1 101 ? 12.001 1.343 -23.565 1.00 82.06 101 LYS A N 1
ATOM 718 C CA . LYS A 1 101 ? 11.741 0.548 -24.776 1.00 82.06 101 LYS A CA 1
ATOM 719 C C . LYS A 1 101 ? 11.955 1.368 -26.044 1.00 82.06 101 LYS A C 1
ATOM 721 O O . LYS A 1 101 ? 12.657 0.914 -26.942 1.00 82.06 101 LYS A O 1
ATOM 726 N N . VAL A 1 102 ? 11.438 2.597 -26.082 1.00 86.00 102 VAL A N 1
ATOM 727 C CA . VAL A 1 102 ? 11.678 3.548 -27.184 1.00 86.00 102 VAL A CA 1
ATOM 728 C C . VAL A 1 102 ? 13.171 3.848 -27.343 1.00 86.00 102 VAL A C 1
ATOM 730 O O . VAL A 1 102 ? 13.679 3.887 -28.461 1.00 86.00 102 VAL A O 1
ATOM 733 N N . ALA A 1 103 ? 13.889 4.011 -26.231 1.00 81.62 103 ALA A N 1
ATOM 734 C CA . ALA A 1 103 ? 15.333 4.218 -26.220 1.00 81.62 103 ALA A CA 1
ATOM 735 C C . ALA A 1 103 ? 16.088 3.026 -26.835 1.00 81.62 103 ALA A C 1
ATOM 737 O O . ALA A 1 103 ? 16.974 3.218 -27.666 1.00 81.62 103 ALA A O 1
ATOM 738 N N . LEU A 1 104 ? 15.696 1.796 -26.489 1.00 82.00 104 LEU A N 1
ATOM 739 C CA . LEU A 1 104 ? 16.286 0.584 -27.056 1.00 82.00 104 LEU A CA 1
ATOM 740 C C . LEU A 1 104 ? 16.019 0.468 -28.562 1.00 82.00 104 LEU A C 1
ATOM 742 O O . LEU A 1 104 ? 16.926 0.151 -29.326 1.00 82.00 104 LEU A O 1
ATOM 746 N N . GLU A 1 105 ? 14.794 0.743 -29.009 1.00 86.25 105 GLU A N 1
ATOM 747 C CA . GLU A 1 105 ? 14.453 0.716 -30.436 1.00 86.25 105 GLU A CA 1
ATOM 748 C C . GLU A 1 105 ? 15.222 1.770 -31.246 1.00 86.25 105 GLU A C 1
ATOM 750 O O . GLU A 1 105 ? 15.623 1.498 -32.380 1.00 86.25 105 GLU A O 1
ATOM 755 N N . ALA A 1 106 ? 15.451 2.954 -30.670 1.00 84.56 106 ALA A N 1
ATOM 756 C CA . ALA A 1 106 ? 16.242 4.012 -31.292 1.00 84.56 106 ALA A CA 1
ATOM 757 C C . ALA A 1 106 ? 17.714 3.602 -31.455 1.00 84.56 106 ALA A C 1
ATOM 759 O O . ALA A 1 106 ? 18.240 3.693 -32.563 1.00 84.56 106 ALA A O 1
ATOM 760 N N . LEU A 1 107 ? 18.335 3.072 -30.394 1.00 82.06 107 LEU A N 1
ATOM 761 C CA . LEU A 1 107 ? 19.721 2.588 -30.428 1.00 82.06 107 LEU A CA 1
ATOM 762 C C . LEU A 1 107 ? 19.911 1.455 -31.435 1.00 82.06 107 LEU A C 1
ATOM 764 O O . LEU A 1 107 ? 20.911 1.395 -32.143 1.00 82.06 107 LEU A O 1
ATOM 768 N N . VAL A 1 108 ? 18.927 0.562 -31.543 1.00 85.69 108 VAL A N 1
ATOM 769 C CA . VAL A 1 108 ? 19.001 -0.513 -32.528 1.00 85.69 108 VAL A CA 1
ATOM 770 C C . VAL A 1 108 ? 18.873 0.016 -33.958 1.00 85.69 108 VAL A C 1
ATOM 772 O O . VAL A 1 108 ? 19.626 -0.421 -34.823 1.00 85.69 108 VAL A O 1
ATOM 775 N N . ARG A 1 109 ? 17.966 0.965 -34.226 1.00 84.94 109 ARG A N 1
ATOM 776 C CA . ARG A 1 109 ? 17.884 1.600 -35.553 1.00 84.94 109 ARG A CA 1
ATOM 777 C C . ARG A 1 109 ? 19.178 2.314 -35.940 1.00 84.94 109 ARG A C 1
ATOM 779 O O . ARG A 1 109 ? 19.515 2.353 -37.120 1.00 84.94 109 ARG A O 1
ATOM 786 N N . GLU A 1 110 ? 19.867 2.902 -34.971 1.00 84.25 110 GLU A N 1
ATOM 787 C CA . GLU A 1 110 ? 21.159 3.556 -35.173 1.00 84.25 110 GLU A CA 1
ATOM 788 C C . GLU A 1 110 ? 22.255 2.534 -35.501 1.00 84.25 110 GLU A C 1
ATOM 790 O O . GLU A 1 110 ? 22.898 2.650 -36.539 1.00 84.25 110 GLU A O 1
ATOM 795 N N . ALA A 1 111 ? 22.359 1.446 -34.734 1.00 82.69 111 ALA A N 1
ATOM 796 C CA . ALA A 1 111 ? 23.285 0.348 -35.027 1.00 82.69 111 ALA A CA 1
ATOM 797 C C . ALA A 1 111 ? 23.026 -0.306 -36.404 1.00 82.69 111 ALA A C 1
ATOM 799 O O . ALA A 1 111 ? 23.954 -0.631 -37.144 1.00 82.69 111 ALA A O 1
ATOM 800 N N . GLU A 1 112 ? 21.756 -0.465 -36.795 1.00 85.31 112 GLU A N 1
ATOM 801 C CA . GLU A 1 112 ? 21.378 -0.939 -38.135 1.00 85.31 112 GLU A CA 1
ATOM 802 C C . GLU A 1 112 ? 21.831 0.038 -39.238 1.00 85.31 112 GLU A C 1
ATOM 804 O O . GLU A 1 112 ? 22.255 -0.398 -40.310 1.00 85.31 112 GLU A O 1
ATOM 809 N N . ARG A 1 113 ? 21.776 1.353 -38.981 1.00 86.06 113 ARG A N 1
ATOM 810 C CA . ARG A 1 113 ? 22.227 2.401 -39.910 1.00 86.06 113 ARG A CA 1
ATOM 811 C C . ARG A 1 113 ? 23.749 2.435 -40.056 1.00 86.06 113 ARG A C 1
ATOM 813 O O . ARG A 1 113 ? 24.233 2.674 -41.161 1.00 86.06 113 ARG A O 1
ATOM 820 N N . ASP A 1 114 ? 24.471 2.155 -38.978 1.00 84.62 114 ASP A N 1
ATOM 821 C CA . ASP A 1 114 ? 25.936 2.120 -38.945 1.00 84.62 114 ASP A CA 1
ATOM 822 C C . ASP A 1 114 ? 26.518 0.798 -39.478 1.00 84.62 114 ASP A C 1
ATOM 824 O O . ASP A 1 114 ? 27.733 0.641 -39.596 1.00 84.62 114 ASP A O 1
ATOM 828 N N . GLY A 1 115 ? 25.655 -0.151 -39.859 1.00 84.94 115 GLY A N 1
ATOM 829 C CA . GLY A 1 115 ? 26.057 -1.423 -40.456 1.00 84.94 115 GLY A CA 1
ATOM 830 C C . GLY A 1 115 ? 26.556 -2.453 -39.441 1.00 84.94 115 GLY A C 1
ATOM 831 O O . GLY A 1 115 ? 27.271 -3.383 -39.822 1.00 84.94 115 GLY A O 1
ATOM 832 N N . THR A 1 116 ? 26.187 -2.315 -38.163 1.00 87.06 116 THR A N 1
ATOM 833 C CA . THR A 1 116 ? 26.510 -3.291 -37.118 1.00 87.06 116 THR A CA 1
ATOM 834 C C . THR A 1 116 ? 25.964 -4.680 -37.492 1.00 87.06 116 THR A C 1
ATOM 836 O O . THR A 1 116 ? 24.823 -4.797 -37.955 1.00 87.06 116 THR A O 1
ATOM 839 N N . PRO A 1 117 ? 26.731 -5.770 -37.295 1.00 85.62 117 PRO A N 1
ATOM 840 C CA . PRO A 1 117 ? 26.267 -7.118 -37.596 1.00 85.62 117 PRO A CA 1
ATOM 841 C C . PRO A 1 117 ? 24.981 -7.473 -36.839 1.00 85.62 117 PRO A C 1
ATOM 843 O O . PRO A 1 117 ? 24.862 -7.255 -35.632 1.00 85.62 117 PRO A O 1
ATOM 846 N N . ALA A 1 118 ? 24.038 -8.132 -37.518 1.00 79.12 118 ALA A N 1
ATOM 847 C CA . ALA A 1 118 ? 22.754 -8.526 -36.927 1.00 79.12 118 ALA A CA 1
ATOM 848 C C . ALA A 1 118 ? 22.892 -9.383 -35.648 1.00 79.12 118 ALA A C 1
ATOM 850 O O . ALA A 1 118 ? 22.029 -9.336 -34.771 1.00 79.12 118 ALA A O 1
ATOM 851 N N . GLY A 1 119 ? 23.981 -10.153 -35.523 1.00 76.25 119 GLY A N 1
ATOM 852 C CA . GLY A 1 119 ? 24.286 -10.945 -34.328 1.00 76.25 119 GLY A CA 1
ATOM 853 C C . GLY A 1 119 ? 24.594 -10.096 -33.090 1.00 76.25 119 GLY A C 1
ATOM 854 O O . GLY A 1 119 ? 24.147 -10.438 -31.997 1.00 76.25 119 GLY A O 1
ATOM 855 N N . GLU A 1 120 ? 25.285 -8.969 -33.266 1.00 78.94 120 GLU A N 1
ATOM 856 C CA . GLU A 1 120 ? 25.615 -8.022 -32.192 1.00 78.94 120 GLU A CA 1
ATOM 857 C C . GLU A 1 120 ? 24.382 -7.211 -31.784 1.00 78.94 120 GLU A C 1
ATOM 859 O O . GLU A 1 120 ? 24.089 -7.082 -30.597 1.00 78.94 120 GLU A O 1
ATOM 864 N N . ILE A 1 121 ? 23.566 -6.793 -32.757 1.00 77.19 121 ILE A N 1
ATOM 865 C CA . ILE A 1 121 ? 22.262 -6.160 -32.503 1.00 77.19 121 ILE A CA 1
ATOM 866 C C . ILE A 1 121 ? 21.344 -7.105 -31.709 1.00 77.19 121 ILE A C 1
ATOM 868 O O . ILE A 1 121 ? 20.663 -6.693 -30.767 1.00 77.19 121 ILE A O 1
ATOM 872 N N . ALA A 1 122 ? 21.327 -8.397 -32.050 1.00 76.56 122 ALA A N 1
ATOM 873 C CA . ALA A 1 122 ? 20.539 -9.392 -31.329 1.00 76.56 122 ALA A CA 1
ATOM 874 C C . ALA A 1 122 ? 21.064 -9.657 -29.906 1.00 76.56 122 ALA A C 1
ATOM 876 O O . ALA A 1 122 ? 20.258 -9.925 -29.013 1.00 76.56 122 ALA A O 1
ATOM 877 N N . ALA A 1 123 ? 22.381 -9.591 -29.687 1.00 78.44 123 ALA A N 1
ATOM 878 C CA . ALA A 1 123 ? 22.980 -9.684 -28.357 1.00 78.44 123 ALA A CA 1
ATOM 879 C C . ALA A 1 123 ? 22.601 -8.468 -27.497 1.00 78.44 123 ALA A C 1
ATOM 881 O O . ALA A 1 123 ? 22.070 -8.649 -26.403 1.00 78.44 123 ALA A O 1
ATOM 882 N N . MET A 1 124 ? 22.729 -7.256 -28.048 1.00 80.44 124 MET A N 1
ATOM 883 C CA . MET A 1 124 ? 22.345 -6.002 -27.394 1.00 80.44 124 MET A CA 1
ATOM 884 C C . MET A 1 124 ? 20.860 -5.987 -27.008 1.00 80.44 124 MET A C 1
ATOM 886 O O . MET A 1 124 ? 20.514 -5.677 -25.871 1.00 80.44 124 MET A O 1
ATOM 890 N N . ARG A 1 125 ? 19.960 -6.413 -27.909 1.00 83.88 125 ARG A N 1
ATOM 891 C CA . ARG A 1 125 ? 18.523 -6.549 -27.601 1.00 83.88 125 ARG A CA 1
ATOM 892 C C . ARG A 1 125 ? 18.264 -7.505 -26.432 1.00 83.88 125 ARG A C 1
ATOM 894 O O . ARG A 1 125 ? 17.394 -7.226 -25.613 1.00 83.88 125 ARG A O 1
ATOM 901 N N . ARG A 1 126 ? 18.984 -8.630 -26.350 1.00 81.56 126 ARG A N 1
ATOM 902 C CA . ARG A 1 126 ? 18.805 -9.622 -25.273 1.00 81.56 126 ARG A CA 1
ATOM 903 C C . ARG A 1 126 ? 19.332 -9.124 -23.934 1.00 81.56 126 ARG A C 1
ATOM 905 O O . ARG A 1 126 ? 18.637 -9.271 -22.935 1.00 81.56 126 ARG A O 1
ATOM 912 N N . GLU A 1 127 ? 20.524 -8.542 -23.921 1.00 83.69 127 GLU A N 1
ATOM 913 C CA . GLU A 1 127 ? 21.142 -8.001 -22.709 1.00 83.69 127 GLU A CA 1
ATOM 914 C C . GLU A 1 127 ? 20.294 -6.867 -22.121 1.00 83.69 127 GLU A C 1
ATOM 916 O O . GLU A 1 127 ? 19.944 -6.883 -20.941 1.00 83.69 127 GLU A O 1
ATOM 921 N N . MET A 1 128 ? 19.829 -5.957 -22.976 1.00 80.81 128 MET A N 1
ATOM 922 C CA . MET A 1 128 ? 18.990 -4.840 -22.555 1.00 80.81 128 MET A CA 1
ATOM 923 C C . MET A 1 128 ? 17.579 -5.264 -22.145 1.00 80.81 128 MET A C 1
ATOM 925 O O . MET A 1 128 ? 17.029 -4.726 -21.185 1.00 80.81 128 MET A O 1
ATOM 929 N N . ALA A 1 129 ? 16.991 -6.265 -22.807 1.00 83.12 129 ALA A N 1
ATOM 930 C CA . ALA A 1 129 ? 15.724 -6.845 -22.364 1.00 83.12 129 ALA A CA 1
ATOM 931 C C . ALA A 1 129 ? 15.848 -7.530 -20.991 1.00 83.12 129 ALA A C 1
ATOM 933 O O . ALA A 1 129 ? 14.920 -7.449 -20.186 1.00 83.12 129 ALA A O 1
ATOM 934 N N . ALA A 1 130 ? 16.986 -8.170 -20.700 1.00 84.06 130 ALA A N 1
ATOM 935 C CA . ALA A 1 130 ? 17.241 -8.786 -19.401 1.00 84.06 130 ALA A CA 1
ATOM 936 C C . ALA A 1 130 ? 17.396 -7.740 -18.283 1.00 84.06 130 ALA A C 1
ATOM 938 O O . ALA A 1 130 ? 16.818 -7.913 -17.209 1.00 84.06 130 ALA A O 1
ATOM 939 N N . GLU A 1 131 ? 18.102 -6.632 -18.531 1.00 82.94 131 GLU A N 1
ATOM 940 C CA . GLU A 1 131 ? 18.195 -5.525 -17.566 1.00 82.94 131 GLU A CA 1
ATOM 941 C C . GLU A 1 131 ? 16.836 -4.844 -17.333 1.00 82.94 131 GLU A C 1
ATOM 943 O O . GLU A 1 131 ? 16.490 -4.540 -16.190 1.00 82.94 131 GLU A O 1
ATOM 948 N N . LEU A 1 132 ? 16.006 -4.679 -18.371 1.00 84.00 132 LEU A N 1
ATOM 949 C CA . LEU A 1 132 ? 14.631 -4.191 -18.200 1.00 84.00 132 LEU A CA 1
ATOM 950 C C . LEU A 1 132 ? 13.789 -5.140 -17.338 1.00 84.00 132 LEU A C 1
ATOM 952 O O . LEU A 1 132 ? 13.145 -4.690 -16.393 1.00 84.00 132 LEU A O 1
ATOM 956 N N . ALA A 1 133 ? 13.851 -6.448 -17.598 1.00 86.19 133 ALA A N 1
ATOM 957 C CA . ALA A 1 133 ? 13.123 -7.444 -16.812 1.00 86.19 133 ALA A CA 1
ATOM 958 C C . ALA A 1 133 ? 13.574 -7.475 -15.340 1.00 86.19 133 ALA A C 1
ATOM 960 O O . ALA A 1 133 ? 12.747 -7.591 -14.434 1.00 86.19 133 ALA A O 1
ATOM 961 N N . LYS A 1 134 ? 14.879 -7.327 -15.084 1.00 89.56 134 LYS A N 1
ATOM 962 C CA . LYS A 1 134 ? 15.432 -7.231 -13.727 1.00 89.56 134 LYS A CA 1
ATOM 963 C C . LYS A 1 134 ? 14.904 -6.001 -12.989 1.00 89.56 134 LYS A C 1
ATOM 965 O O . LYS A 1 134 ? 14.489 -6.110 -11.838 1.00 89.56 134 LYS A O 1
ATOM 970 N N . ARG A 1 135 ? 14.871 -4.843 -13.653 1.00 84.25 135 ARG A N 1
ATOM 971 C CA . ARG A 1 135 ? 14.326 -3.600 -13.084 1.00 84.25 135 ARG A CA 1
ATOM 972 C C . ARG A 1 135 ? 12.825 -3.695 -12.814 1.00 84.25 135 ARG A C 1
ATOM 974 O O . ARG A 1 135 ? 12.372 -3.221 -11.775 1.00 84.25 135 ARG A O 1
ATOM 981 N N . ASP A 1 136 ? 12.065 -4.331 -13.700 1.00 88.06 136 ASP A N 1
ATOM 982 C CA . ASP A 1 136 ? 10.633 -4.562 -13.488 1.00 88.06 136 ASP A CA 1
ATOM 983 C C . ASP A 1 136 ? 10.380 -5.453 -12.259 1.00 88.06 136 ASP A C 1
ATOM 985 O O . ASP A 1 136 ? 9.479 -5.160 -11.470 1.00 88.06 136 ASP A O 1
ATOM 989 N N . ALA A 1 137 ? 11.211 -6.479 -12.042 1.00 90.50 137 ALA A N 1
ATOM 990 C CA . ALA A 1 137 ? 11.153 -7.325 -10.848 1.00 90.50 137 ALA A CA 1
ATOM 991 C C . ALA A 1 137 ? 11.548 -6.571 -9.561 1.00 90.50 137 ALA A C 1
ATOM 993 O O . ALA A 1 137 ? 10.923 -6.734 -8.512 1.00 90.50 137 ALA A O 1
ATOM 994 N N . GLU A 1 138 ? 12.560 -5.703 -9.624 1.00 92.19 138 GLU A N 1
ATOM 995 C CA . GLU A 1 138 ? 12.912 -4.822 -8.505 1.00 92.19 138 GLU A CA 1
ATOM 996 C C . GLU A 1 138 ? 11.737 -3.884 -8.158 1.00 92.19 138 GLU A C 1
ATOM 998 O O . GLU A 1 138 ? 11.338 -3.798 -6.996 1.00 92.19 138 GLU A O 1
ATOM 1003 N N . LEU A 1 139 ? 11.097 -3.255 -9.151 1.00 87.88 139 LEU A N 1
ATOM 1004 C CA . LEU A 1 139 ? 9.920 -2.405 -8.934 1.00 87.88 139 LEU A CA 1
ATOM 1005 C C . LEU A 1 139 ? 8.712 -3.178 -8.390 1.00 87.88 139 LEU A C 1
ATOM 1007 O O . LEU A 1 139 ? 7.985 -2.643 -7.550 1.00 87.88 139 LEU A O 1
ATOM 1011 N N . SER A 1 140 ? 8.473 -4.415 -8.838 1.00 87.88 140 SER A N 1
ATOM 1012 C CA . SER A 1 140 ? 7.394 -5.238 -8.282 1.00 87.88 140 SER A CA 1
ATOM 1013 C C . SER A 1 140 ? 7.665 -5.586 -6.819 1.00 87.88 140 SER A C 1
ATOM 1015 O O . SER A 1 140 ? 6.780 -5.399 -5.988 1.00 87.88 140 SER A O 1
ATOM 1017 N N . SER A 1 141 ? 8.898 -5.973 -6.475 1.00 92.19 141 SER A N 1
ATOM 1018 C CA . SER A 1 141 ? 9.278 -6.257 -5.084 1.00 92.19 141 SER A CA 1
ATOM 1019 C C . SER A 1 141 ? 9.147 -5.037 -4.164 1.00 92.19 141 SER A C 1
ATOM 1021 O O . SER A 1 141 ? 8.696 -5.163 -3.026 1.00 92.19 141 SER A O 1
ATOM 1023 N N . LEU A 1 142 ? 9.464 -3.833 -4.656 1.00 90.88 142 LEU A N 1
ATOM 1024 C CA . LEU A 1 142 ? 9.274 -2.595 -3.897 1.00 90.88 142 LEU A CA 1
ATOM 1025 C C . LEU A 1 142 ? 7.790 -2.313 -3.643 1.00 90.88 142 LEU A C 1
ATOM 1027 O O . LEU A 1 142 ? 7.419 -1.969 -2.523 1.00 90.88 142 LEU A O 1
ATOM 1031 N N . ARG A 1 143 ? 6.928 -2.519 -4.647 1.00 91.31 143 ARG A N 1
ATOM 1032 C CA . ARG A 1 143 ? 5.470 -2.375 -4.490 1.00 91.31 143 ARG A CA 1
ATOM 1033 C C . ARG A 1 143 ? 4.900 -3.380 -3.492 1.00 91.31 143 ARG A C 1
ATOM 1035 O O . ARG A 1 143 ? 4.048 -3.013 -2.688 1.00 91.31 143 ARG A O 1
ATOM 1042 N N . GLU A 1 144 ? 5.373 -4.622 -3.514 1.00 91.38 144 GLU A N 1
ATOM 1043 C CA . GLU A 1 144 ? 4.986 -5.646 -2.536 1.00 91.38 144 GLU A CA 1
ATOM 1044 C C . GLU A 1 144 ? 5.441 -5.275 -1.118 1.00 91.38 144 GLU A C 1
ATOM 1046 O O . GLU A 1 144 ? 4.659 -5.376 -0.172 1.00 91.38 144 GLU A O 1
ATOM 1051 N N . ALA A 1 145 ? 6.665 -4.765 -0.961 1.00 90.94 145 ALA A N 1
ATOM 1052 C CA . ALA A 1 145 ? 7.175 -4.300 0.326 1.00 90.94 145 ALA A CA 1
ATOM 1053 C C . ALA A 1 145 ? 6.390 -3.091 0.868 1.00 90.94 145 ALA A C 1
ATOM 1055 O O . ALA A 1 145 ? 6.100 -3.021 2.065 1.00 90.94 145 ALA A O 1
ATOM 1056 N N . GLU A 1 146 ? 6.008 -2.145 0.009 1.00 90.31 146 GLU A N 1
ATOM 1057 C CA . GLU A 1 146 ? 5.149 -1.021 0.391 1.00 90.31 146 GLU A CA 1
ATOM 1058 C C . GLU A 1 146 ? 3.736 -1.475 0.761 1.00 90.31 146 GLU A C 1
ATOM 1060 O O . GLU A 1 146 ? 3.189 -1.014 1.766 1.00 90.31 146 GLU A O 1
ATOM 1065 N N . ALA A 1 147 ? 3.160 -2.415 0.007 1.00 93.31 147 ALA A N 1
ATOM 1066 C CA . ALA A 1 147 ? 1.868 -3.008 0.331 1.00 93.31 147 ALA A CA 1
ATOM 1067 C C . ALA A 1 147 ? 1.905 -3.720 1.692 1.00 93.31 147 ALA A C 1
ATOM 1069 O O . ALA A 1 147 ? 0.994 -3.534 2.499 1.00 93.31 147 ALA A O 1
ATOM 1070 N N . ALA A 1 148 ? 2.982 -4.452 1.992 1.00 92.44 148 ALA A N 1
ATOM 1071 C CA . ALA A 1 148 ? 3.179 -5.098 3.286 1.00 92.44 148 ALA A CA 1
ATOM 1072 C C . ALA A 1 148 ? 3.296 -4.078 4.431 1.00 92.44 148 ALA A C 1
ATOM 1074 O O . ALA A 1 148 ? 2.620 -4.218 5.449 1.00 92.44 148 ALA A O 1
ATOM 1075 N N . ARG A 1 149 ? 4.076 -3.002 4.254 1.00 91.31 149 ARG A N 1
ATOM 1076 C CA . ARG A 1 149 ? 4.181 -1.919 5.252 1.00 91.31 149 ARG A CA 1
ATOM 1077 C C . ARG A 1 149 ? 2.848 -1.218 5.485 1.00 91.31 149 ARG A C 1
ATOM 1079 O O . ARG A 1 149 ? 2.511 -0.893 6.621 1.00 91.31 149 ARG A O 1
ATOM 1086 N N . LYS A 1 150 ? 2.082 -0.985 4.418 1.00 93.50 150 LYS A N 1
ATOM 1087 C CA . LYS A 1 150 ? 0.747 -0.394 4.513 1.00 93.50 150 LYS A CA 1
ATOM 1088 C C . LYS A 1 150 ? -0.215 -1.321 5.258 1.00 93.50 150 LYS A C 1
ATOM 1090 O O . LYS A 1 150 ? -0.925 -0.845 6.137 1.00 93.50 150 LYS A O 1
ATOM 1095 N N . ALA A 1 151 ? -0.193 -2.619 4.960 1.00 91.50 151 ALA A N 1
ATOM 1096 C CA . ALA A 1 151 ? -1.003 -3.616 5.656 1.00 91.50 151 ALA A CA 1
ATOM 1097 C C . ALA A 1 151 ? -0.630 -3.726 7.145 1.00 91.50 151 ALA A C 1
ATOM 1099 O O . ALA A 1 151 ? -1.511 -3.786 7.997 1.00 91.50 151 ALA A O 1
ATOM 1100 N N . GLU A 1 152 ? 0.660 -3.676 7.486 1.00 89.56 152 GLU A N 1
ATOM 1101 C CA . GLU A 1 152 ? 1.121 -3.672 8.879 1.00 89.56 152 GLU A CA 1
ATOM 1102 C C . GLU A 1 152 ? 0.682 -2.400 9.626 1.00 89.56 152 GLU A C 1
ATOM 1104 O O . GLU A 1 152 ? 0.253 -2.459 10.779 1.00 89.56 152 GLU A O 1
ATOM 1109 N N . ALA A 1 153 ? 0.746 -1.236 8.972 1.00 91.19 153 ALA A N 1
ATOM 1110 C CA . ALA A 1 153 ? 0.243 0.012 9.538 1.00 91.19 153 ALA A CA 1
ATOM 1111 C C . ALA A 1 153 ? -1.281 -0.025 9.745 1.00 91.19 153 ALA A C 1
ATOM 1113 O O . ALA A 1 153 ? -1.769 0.430 10.778 1.00 91.19 153 ALA A O 1
ATOM 1114 N N . GLU A 1 154 ? -2.031 -0.597 8.801 1.00 93.38 154 GLU A N 1
ATOM 1115 C CA . GLU A 1 154 ? -3.476 -0.789 8.926 1.00 93.38 154 GLU A CA 1
ATOM 1116 C C . GLU A 1 154 ? -3.826 -1.762 10.058 1.00 93.38 154 GLU A C 1
ATOM 1118 O O . GLU A 1 154 ? -4.727 -1.470 10.842 1.00 93.38 154 GLU A O 1
ATOM 1123 N N . ALA A 1 155 ? -3.073 -2.854 10.213 1.00 91.62 155 ALA A N 1
ATOM 1124 C CA . ALA A 1 155 ? -3.233 -3.791 11.322 1.00 91.62 155 ALA A CA 1
ATOM 1125 C C . ALA A 1 155 ? -2.999 -3.107 12.679 1.00 91.62 155 ALA A C 1
ATOM 1127 O O . ALA A 1 155 ? -3.831 -3.236 13.575 1.00 91.62 155 ALA A O 1
ATOM 1128 N N . ARG A 1 156 ? -1.939 -2.295 12.812 1.00 92.00 156 ARG A N 1
ATOM 1129 C CA . ARG A 1 156 ? -1.704 -1.497 14.030 1.00 92.00 156 ARG A CA 1
ATOM 1130 C C . ARG A 1 156 ? -2.823 -0.494 14.300 1.00 92.00 156 ARG A C 1
ATOM 1132 O O . ARG A 1 156 ? -3.197 -0.285 15.449 1.00 92.00 156 ARG A O 1
ATOM 1139 N N . GLN A 1 157 ? -3.371 0.135 13.262 1.00 92.50 157 GLN A N 1
ATOM 1140 C CA . GLN A 1 157 ? -4.515 1.032 13.430 1.00 92.50 157 GLN A CA 1
ATOM 1141 C C . GLN A 1 157 ? -5.786 0.278 13.828 1.00 92.50 157 GLN A C 1
ATOM 1143 O O . GLN A 1 157 ? -6.554 0.787 14.637 1.00 92.50 157 GLN A O 1
ATOM 1148 N N . ALA A 1 158 ? -6.028 -0.909 13.273 1.00 91.44 158 ALA A N 1
ATOM 1149 C CA . ALA A 1 158 ? -7.160 -1.746 13.650 1.00 91.44 158 ALA A CA 1
ATOM 1150 C C . ALA A 1 158 ? -7.050 -2.196 15.113 1.00 91.44 158 ALA A C 1
ATOM 1152 O O . ALA A 1 158 ? -8.030 -2.091 15.847 1.00 91.44 158 ALA A O 1
ATOM 1153 N N . GLU A 1 159 ? -5.856 -2.593 15.557 1.00 90.31 159 GLU A N 1
ATOM 1154 C CA . GLU A 1 159 ? -5.573 -2.914 16.958 1.00 90.31 159 GLU A CA 1
ATOM 1155 C C . GLU A 1 159 ? -5.796 -1.699 17.870 1.00 90.31 159 GLU A C 1
ATOM 1157 O O . GLU A 1 159 ? -6.472 -1.812 18.890 1.00 90.31 159 GLU A O 1
ATOM 1162 N N . ALA A 1 160 ? -5.326 -0.510 17.477 1.00 91.81 160 ALA A N 1
ATOM 1163 C CA . ALA A 1 160 ? -5.564 0.722 18.230 1.00 91.81 160 ALA A CA 1
ATOM 1164 C C . ALA A 1 160 ? -7.059 1.077 18.323 1.00 91.81 160 ALA A C 1
ATOM 1166 O O . ALA A 1 160 ? -7.545 1.406 19.403 1.00 91.81 160 ALA A O 1
ATOM 1167 N N . ARG A 1 161 ? -7.813 0.950 17.220 1.00 92.69 161 ARG A N 1
ATOM 1168 C CA . ARG A 1 161 ? -9.274 1.147 17.210 1.00 92.69 161 ARG A CA 1
ATOM 1169 C C . ARG A 1 161 ? -9.988 0.121 18.086 1.00 92.69 161 ARG A C 1
ATOM 1171 O O . ARG A 1 161 ? -10.947 0.464 18.769 1.00 92.69 161 ARG A O 1
ATOM 1178 N N . GLN A 1 162 ? -9.530 -1.130 18.087 1.00 89.44 162 GLN A N 1
ATOM 1179 C CA . GLN A 1 162 ? -10.077 -2.170 18.953 1.00 89.44 162 GLN A CA 1
ATOM 1180 C C . GLN A 1 162 ? -9.785 -1.877 20.429 1.00 89.44 162 GLN A C 1
ATOM 1182 O O . GLN A 1 162 ? -10.677 -2.021 21.265 1.00 89.44 162 GLN A O 1
ATOM 1187 N N . ALA A 1 163 ? -8.573 -1.423 20.754 1.00 91.75 163 ALA A N 1
ATOM 1188 C CA . ALA A 1 163 ? -8.209 -1.004 22.101 1.00 91.75 163 ALA A CA 1
ATOM 1189 C C . ALA A 1 163 ? -9.073 0.180 22.567 1.00 91.75 163 ALA A C 1
ATOM 1191 O O . ALA A 1 163 ? -9.632 0.131 23.662 1.00 91.75 163 ALA A O 1
ATOM 1192 N N . GLU A 1 164 ? -9.273 1.190 21.720 1.00 92.62 164 GLU A N 1
ATOM 1193 C CA . GLU A 1 164 ? -10.155 2.327 22.006 1.00 92.62 164 GLU A CA 1
ATOM 1194 C C . GLU A 1 164 ? -11.611 1.883 22.218 1.00 92.62 164 GLU A C 1
ATOM 1196 O O . GLU A 1 164 ? -12.215 2.221 23.236 1.00 92.62 164 GLU A O 1
ATOM 1201 N N . ALA A 1 165 ? -12.154 1.043 21.332 1.00 90.00 165 ALA A N 1
ATOM 1202 C CA . ALA A 1 165 ? -13.498 0.487 21.482 1.00 90.00 165 ALA A CA 1
ATOM 1203 C C . ALA A 1 165 ? -13.643 -0.318 22.784 1.00 90.00 165 ALA A C 1
ATOM 1205 O O . ALA A 1 165 ? -14.640 -0.177 23.493 1.00 90.00 165 ALA A O 1
ATOM 1206 N N . SER A 1 166 ? -12.634 -1.114 23.148 1.00 90.56 166 SER A N 1
ATOM 1207 C CA . SER A 1 166 ? -12.633 -1.864 24.407 1.00 90.56 166 SER A CA 1
ATOM 1208 C C . SER A 1 166 ? -12.602 -0.939 25.631 1.00 90.56 166 SER A C 1
ATOM 1210 O O . SER A 1 166 ? -13.358 -1.155 26.578 1.00 90.56 166 SER A O 1
ATOM 1212 N N . ALA A 1 167 ? -11.824 0.146 25.590 1.00 91.25 167 ALA A N 1
ATOM 1213 C CA . ALA A 1 167 ? -11.764 1.137 26.660 1.00 91.25 167 ALA A CA 1
ATOM 1214 C C . ALA A 1 167 ? -13.095 1.891 26.813 1.00 91.25 167 ALA A C 1
ATOM 1216 O O . ALA A 1 167 ? -13.614 2.022 27.922 1.00 91.25 167 ALA A O 1
ATOM 1217 N N . SER A 1 168 ? -13.696 2.327 25.704 1.00 92.69 168 SER A N 1
ATOM 1218 C CA . SER A 1 168 ? -15.014 2.969 25.692 1.00 92.69 168 SER A CA 1
ATOM 1219 C C . SER A 1 168 ? -16.141 2.025 26.131 1.00 92.69 168 SER A C 1
ATOM 1221 O O . SER A 1 168 ? -17.144 2.482 26.683 1.00 92.69 168 SER A O 1
ATOM 1223 N N . PHE A 1 169 ? -15.995 0.715 25.906 1.00 92.69 169 PHE A N 1
ATOM 1224 C CA . PHE A 1 169 ? -16.945 -0.291 26.376 1.00 92.69 169 PHE A CA 1
ATOM 1225 C C . PHE A 1 169 ? -16.821 -0.461 27.887 1.00 92.69 169 PHE A C 1
ATOM 1227 O O . PHE A 1 169 ? -17.816 -0.372 28.597 1.00 92.69 169 PHE A O 1
ATOM 1234 N N . LEU A 1 170 ? -15.600 -0.612 28.399 1.00 90.88 170 LEU A N 1
ATOM 1235 C CA . LEU A 1 170 ? -15.357 -0.719 29.836 1.00 90.88 170 LEU A CA 1
ATOM 1236 C C . LEU A 1 170 ? -15.791 0.543 30.589 1.00 90.88 170 LEU A C 1
ATOM 1238 O O . LEU A 1 170 ? -16.281 0.436 31.712 1.00 90.88 170 LEU A O 1
ATOM 1242 N N . ALA A 1 171 ? -15.681 1.722 29.969 1.00 91.19 171 ALA A N 1
ATOM 1243 C CA . ALA A 1 171 ? -16.142 3.001 30.511 1.00 91.19 171 ALA A CA 1
ATOM 1244 C C . ALA A 1 171 ? -17.673 3.125 30.660 1.00 91.19 171 ALA A C 1
ATOM 1246 O O . ALA A 1 171 ? -18.141 4.124 31.200 1.00 91.19 171 ALA A O 1
ATOM 1247 N N . GLN A 1 172 ? -18.463 2.144 30.208 1.00 92.75 172 GLN A N 1
ATOM 1248 C CA . GLN A 1 172 ? -19.916 2.185 30.362 1.00 92.75 172 GLN A CA 1
ATOM 1249 C C . GLN A 1 172 ? -20.328 2.090 31.846 1.00 92.75 172 GLN A C 1
ATOM 1251 O O . GLN A 1 172 ? -19.886 1.166 32.537 1.00 92.75 172 GLN A O 1
ATOM 1256 N N . PRO A 1 173 ? -21.240 2.960 32.331 1.00 89.06 173 PRO A N 1
ATOM 1257 C CA . PRO A 1 173 ? -21.684 2.964 33.731 1.00 89.06 173 PRO A CA 1
ATOM 1258 C C . PRO A 1 173 ? -22.242 1.615 34.206 1.00 89.06 173 PRO A C 1
ATOM 1260 O O . PRO A 1 173 ? -22.024 1.204 35.342 1.00 89.06 173 PRO A O 1
ATOM 1263 N N . ALA A 1 174 ? -22.913 0.878 33.313 1.00 86.25 174 ALA A N 1
ATOM 1264 C CA . ALA A 1 174 ? -23.469 -0.445 33.606 1.00 86.25 174 ALA A CA 1
ATOM 1265 C C . ALA A 1 174 ? -22.406 -1.487 34.014 1.00 86.25 174 ALA A C 1
ATOM 1267 O O . ALA A 1 174 ? -22.741 -2.486 34.652 1.00 86.25 174 ALA A O 1
ATOM 1268 N N . LEU A 1 175 ? -21.131 -1.261 33.671 1.00 86.06 175 LEU A N 1
ATOM 1269 C CA . LEU A 1 175 ? -20.019 -2.159 33.987 1.00 86.06 175 LEU A CA 1
ATOM 1270 C C . LEU A 1 175 ? -19.203 -1.712 35.208 1.00 86.06 175 LEU A C 1
ATOM 1272 O O . LEU A 1 175 ? -18.404 -2.502 35.711 1.00 86.06 175 LEU A O 1
ATOM 1276 N N . GLU A 1 176 ? -19.394 -0.492 35.725 1.00 85.25 176 GLU A N 1
ATOM 1277 C CA . GLU A 1 176 ? -18.614 0.029 36.862 1.00 85.25 176 GLU A CA 1
ATOM 1278 C C . GLU A 1 176 ? -18.724 -0.874 38.097 1.00 85.25 176 GLU A C 1
ATOM 1280 O O . GLU A 1 176 ? -17.716 -1.224 38.710 1.00 85.25 176 GLU A O 1
ATOM 1285 N N . ALA A 1 177 ? -19.936 -1.341 38.410 1.00 81.81 177 ALA A N 1
ATOM 1286 C CA . ALA A 1 177 ? -20.182 -2.244 39.535 1.00 81.81 177 ALA A CA 1
ATOM 1287 C C . ALA A 1 177 ? -19.571 -3.650 39.347 1.00 81.81 177 ALA A C 1
ATOM 1289 O O . ALA A 1 177 ? -19.456 -4.412 40.311 1.00 81.81 177 ALA A O 1
ATOM 1290 N N . LEU A 1 178 ? -19.183 -4.010 38.118 1.00 81.44 178 LEU A N 1
ATOM 1291 C CA . LEU A 1 178 ? -18.649 -5.326 37.768 1.00 81.44 178 LEU A CA 1
ATOM 1292 C C . LEU A 1 178 ? -17.120 -5.385 37.769 1.00 81.44 178 LEU A C 1
ATOM 1294 O O . LEU A 1 178 ? -16.585 -6.465 38.023 1.00 81.44 178 LEU A O 1
ATOM 1298 N N . ARG A 1 179 ? -16.417 -4.258 37.579 1.00 78.69 179 ARG A N 1
ATOM 1299 C CA . ARG A 1 179 ? -14.937 -4.210 37.538 1.00 78.69 179 ARG A CA 1
ATOM 1300 C C . ARG A 1 179 ? -14.243 -4.639 38.836 1.00 78.69 179 ARG A C 1
ATOM 1302 O O . ARG A 1 179 ? -13.056 -4.932 38.833 1.00 78.69 179 ARG A O 1
ATOM 1309 N N . GLY A 1 180 ? -14.970 -4.710 39.953 1.00 77.81 180 GLY A N 1
ATOM 1310 C CA . GLY A 1 180 ? -14.458 -5.270 41.211 1.00 77.81 180 GLY A CA 1
ATOM 1311 C C . GLY A 1 180 ? -14.584 -6.795 41.334 1.00 77.81 180 GLY A C 1
ATOM 1312 O O . GLY A 1 180 ? -14.024 -7.375 42.260 1.00 77.81 180 GLY A O 1
ATOM 1313 N N . ARG A 1 181 ? -15.349 -7.448 40.449 1.00 79.06 181 ARG A N 1
ATOM 1314 C CA . ARG A 1 181 ? -15.643 -8.896 40.503 1.00 79.06 181 ARG A CA 1
ATOM 1315 C C . ARG A 1 181 ? -15.199 -9.662 39.258 1.00 79.06 181 ARG A C 1
ATOM 1317 O O . ARG A 1 181 ? -15.005 -10.868 39.352 1.00 79.06 181 ARG A O 1
ATOM 1324 N N . TRP A 1 182 ? -15.065 -8.976 38.129 1.00 81.94 182 TRP A N 1
ATOM 1325 C CA . TRP A 1 182 ? -14.669 -9.529 36.836 1.00 81.94 182 TRP A CA 1
ATOM 1326 C C . TRP A 1 182 ? -13.495 -8.722 36.296 1.00 81.94 182 TRP A C 1
ATOM 1328 O O . TRP A 1 182 ? -13.423 -7.515 36.531 1.00 81.94 182 TRP A O 1
ATOM 1338 N N . SER A 1 183 ? -12.586 -9.373 35.574 1.00 87.44 183 SER A N 1
ATOM 1339 C CA . SER A 1 183 ? -11.482 -8.665 34.927 1.00 87.44 183 SER A CA 1
ATOM 1340 C C . SER A 1 183 ? -11.927 -7.964 33.640 1.00 87.44 183 SER A C 1
ATOM 1342 O O . SER A 1 183 ? -12.884 -8.363 32.976 1.00 87.44 183 SER A O 1
ATOM 1344 N N . ASP A 1 184 ? -11.190 -6.926 33.250 1.00 87.75 184 ASP A N 1
ATOM 1345 C CA . ASP A 1 184 ? -11.469 -6.152 32.037 1.00 87.75 184 ASP A CA 1
ATOM 1346 C C . ASP A 1 184 ? -11.462 -7.027 30.770 1.00 87.75 184 ASP A C 1
ATOM 1348 O O . ASP A 1 184 ? -12.325 -6.889 29.904 1.00 87.75 184 ASP A O 1
ATOM 1352 N N . VAL A 1 185 ? -10.540 -7.994 30.692 1.00 87.88 185 VAL A N 1
ATOM 1353 C CA . VAL A 1 185 ? -10.444 -8.946 29.570 1.00 87.88 185 VAL A CA 1
ATOM 1354 C C . VAL A 1 185 ? -11.714 -9.792 29.455 1.00 87.88 185 VAL A C 1
ATOM 1356 O O . VAL A 1 185 ? -12.226 -10.024 28.359 1.00 87.88 185 VAL A O 1
ATOM 1359 N N . GLU A 1 186 ? -12.235 -10.242 30.590 1.00 84.75 186 GLU A N 1
ATOM 1360 C CA . GLU A 1 186 ? -13.426 -11.081 30.682 1.00 84.75 186 GLU A CA 1
ATOM 1361 C C . GLU A 1 186 ? -14.690 -10.320 30.274 1.00 84.75 186 GLU A C 1
ATOM 1363 O O . GLU A 1 186 ? -15.506 -10.830 29.501 1.00 84.75 186 GLU A O 1
ATOM 1368 N N . LEU A 1 187 ? -14.822 -9.076 30.740 1.00 88.19 187 LEU A N 1
ATOM 1369 C CA . LEU A 1 187 ? -15.932 -8.197 30.383 1.00 88.19 187 LEU A CA 1
ATOM 1370 C C . LEU A 1 187 ? -15.929 -7.875 28.887 1.00 88.19 187 LEU A C 1
ATOM 1372 O O . LEU A 1 187 ? -16.981 -7.952 28.254 1.00 88.19 187 LEU A O 1
ATOM 1376 N N . VAL A 1 188 ? -14.765 -7.578 28.301 1.00 90.94 188 VAL A N 1
ATOM 1377 C CA . VAL A 1 188 ? -14.636 -7.313 26.857 1.00 90.94 188 VAL A CA 1
ATOM 1378 C C . VAL A 1 188 ? -15.001 -8.547 26.027 1.00 90.94 188 VAL A C 1
ATOM 1380 O O . VAL A 1 188 ? -15.719 -8.424 25.036 1.00 90.94 188 VAL A O 1
ATOM 1383 N N . GLN A 1 189 ? -14.581 -9.752 26.432 1.00 89.56 189 GLN A N 1
ATOM 1384 C CA . GLN A 1 189 ? -14.971 -10.989 25.742 1.00 89.56 189 GLN A CA 1
ATOM 1385 C C . GLN A 1 189 ? -16.486 -11.224 25.779 1.00 89.56 189 GLN A C 1
ATOM 1387 O O . GLN A 1 189 ? -17.072 -11.614 24.766 1.00 89.56 189 GLN A O 1
ATOM 1392 N N . LEU A 1 190 ? -17.127 -10.977 26.927 1.00 88.56 190 LEU A N 1
ATOM 1393 C CA . LEU A 1 190 ? -18.580 -11.084 27.051 1.00 88.56 190 LEU A CA 1
ATOM 1394 C C . LEU A 1 190 ? -19.286 -10.013 26.208 1.00 88.56 190 LEU A C 1
ATOM 1396 O O . LEU A 1 190 ? -20.263 -10.314 25.528 1.00 88.56 190 LEU A O 1
ATOM 1400 N N . GLY A 1 191 ? -18.757 -8.787 26.205 1.00 90.31 191 GLY A N 1
ATOM 1401 C CA . GLY A 1 191 ? -19.232 -7.685 25.373 1.00 90.31 191 GLY A CA 1
ATOM 1402 C C . GLY A 1 191 ? -19.220 -8.036 23.889 1.00 90.31 191 GLY A C 1
ATOM 1403 O O . GLY A 1 191 ? -20.249 -7.908 23.233 1.00 90.31 191 GLY A O 1
ATOM 1404 N N . ASN A 1 192 ? -18.110 -8.574 23.377 1.00 91.06 192 ASN A N 1
ATOM 1405 C CA . ASN A 1 192 ? -18.013 -9.028 21.986 1.00 91.06 192 ASN A CA 1
ATOM 1406 C C . ASN A 1 192 ? -19.050 -10.115 21.667 1.00 91.06 192 ASN A C 1
ATOM 1408 O O . ASN A 1 192 ? -19.729 -10.046 20.648 1.00 91.06 192 ASN A O 1
ATOM 1412 N N . HIS A 1 193 ? -19.239 -11.079 22.572 1.00 89.81 193 HIS A N 1
ATOM 1413 C CA . HIS A 1 193 ? -20.237 -12.130 22.387 1.00 89.81 193 HIS A CA 1
ATOM 1414 C C . HIS A 1 193 ? -21.668 -11.580 22.278 1.00 89.81 193 HIS A C 1
ATOM 1416 O O . HIS A 1 193 ? -22.426 -11.997 21.403 1.00 89.81 193 HIS A O 1
ATOM 1422 N N . TYR A 1 194 ? -22.040 -10.634 23.143 1.00 88.50 194 TYR A N 1
ATOM 1423 C CA . TYR A 1 194 ? -23.356 -9.998 23.084 1.00 88.50 194 TYR A CA 1
ATOM 1424 C C . TYR A 1 194 ? -23.496 -9.045 21.897 1.00 88.50 194 TYR A C 1
ATOM 1426 O O . TYR A 1 194 ? -24.583 -8.954 21.331 1.00 88.50 194 TYR A O 1
ATOM 1434 N N . ALA A 1 195 ? -22.418 -8.380 21.478 1.00 89.81 195 ALA A N 1
ATOM 1435 C CA . ALA A 1 195 ? -22.403 -7.591 20.253 1.00 89.81 195 ALA A CA 1
ATOM 1436 C C . ALA A 1 195 ? -22.771 -8.459 19.041 1.00 89.81 195 ALA A C 1
ATOM 1438 O O . ALA A 1 195 ? -23.660 -8.079 18.278 1.00 89.81 195 ALA A O 1
ATOM 1439 N N . ASP A 1 196 ? -22.175 -9.648 18.921 1.00 89.12 196 ASP A N 1
ATOM 1440 C CA . ASP A 1 196 ? -22.475 -10.604 17.850 1.00 89.12 196 ASP A CA 1
ATOM 1441 C C . ASP A 1 196 ? -23.924 -11.106 17.921 1.00 89.12 196 ASP A C 1
ATOM 1443 O O . ASP A 1 196 ? -24.639 -11.099 16.918 1.00 89.12 196 ASP A O 1
ATOM 1447 N N . GLN A 1 197 ? -24.395 -11.496 19.111 1.00 88.56 197 GLN A N 1
ATOM 1448 C CA . GLN A 1 197 ? -25.766 -11.985 19.296 1.00 88.56 197 GLN A CA 1
ATOM 1449 C C . GLN A 1 197 ? -26.822 -10.929 18.955 1.00 88.56 197 GLN A C 1
ATOM 1451 O O . GLN A 1 197 ? -27.806 -11.226 18.277 1.00 88.56 197 GLN A O 1
ATOM 1456 N N . LEU A 1 198 ? -26.632 -9.695 19.424 1.00 87.50 198 LEU A N 1
ATOM 1457 C CA . LEU A 1 198 ? -27.567 -8.599 19.179 1.00 87.50 198 LEU A CA 1
ATOM 1458 C C . LEU A 1 198 ? -27.525 -8.153 17.707 1.00 87.50 198 LEU A C 1
ATOM 1460 O O . LEU A 1 198 ? -28.557 -7.776 17.147 1.00 87.50 198 LEU A O 1
ATOM 1464 N N . SER A 1 199 ? -26.355 -8.250 17.066 1.00 86.56 199 SER A N 1
ATOM 1465 C CA . SER A 1 199 ? -26.161 -7.888 15.657 1.00 86.56 199 SER A CA 1
ATOM 1466 C C . SER A 1 199 ? -26.626 -8.973 14.685 1.00 86.56 199 SER A C 1
ATOM 1468 O O . SER A 1 199 ? -26.911 -8.660 13.530 1.00 86.56 199 SER A O 1
ATOM 1470 N N . ALA A 1 200 ? -26.782 -10.227 15.128 1.00 84.12 200 ALA A N 1
ATOM 1471 C CA . ALA A 1 200 ? -27.247 -11.342 14.295 1.00 84.12 200 ALA A CA 1
ATOM 1472 C C . ALA A 1 200 ? -28.619 -11.087 13.633 1.00 84.12 200 ALA A C 1
ATOM 1474 O O . ALA A 1 200 ? -28.939 -11.689 12.611 1.00 84.12 200 ALA A O 1
ATOM 1475 N N . GLY A 1 201 ? -29.417 -10.161 14.176 1.00 78.00 201 GLY A N 1
ATOM 1476 C CA . GLY A 1 201 ? -30.683 -9.708 13.592 1.00 78.00 201 GLY A CA 1
ATOM 1477 C C . GLY A 1 201 ? -30.573 -8.559 12.578 1.00 78.00 201 GLY A C 1
ATOM 1478 O O . GLY A 1 201 ? -31.604 -7.991 12.220 1.00 78.00 201 GLY A O 1
ATOM 1479 N N . GLY A 1 202 ? -29.364 -8.156 12.168 1.00 76.69 202 GLY A N 1
ATOM 1480 C CA . GLY A 1 202 ? -29.130 -7.031 11.249 1.00 76.69 202 GLY A CA 1
ATOM 1481 C C . GLY A 1 202 ? -29.488 -5.658 11.831 1.00 76.69 202 GLY A C 1
ATOM 1482 O O . GLY A 1 202 ? -29.664 -4.692 11.090 1.00 76.69 202 GLY A O 1
ATOM 1483 N N . ARG A 1 203 ? -29.647 -5.563 13.155 1.00 82.38 203 ARG A N 1
ATOM 1484 C CA . ARG A 1 203 ? -29.980 -4.319 13.855 1.00 82.38 203 ARG A CA 1
ATOM 1485 C C . ARG A 1 203 ? -28.707 -3.589 14.257 1.00 82.38 203 ARG A C 1
ATOM 1487 O O . ARG A 1 203 ? -27.725 -4.215 14.638 1.00 82.38 203 ARG A O 1
ATOM 1494 N N . HIS A 1 204 ? -28.753 -2.260 14.225 1.00 83.12 204 HIS A N 1
ATOM 1495 C CA . HIS A 1 204 ? -27.715 -1.453 14.854 1.00 83.12 204 HIS A CA 1
ATOM 1496 C C . HIS A 1 204 ? -27.769 -1.649 16.368 1.00 83.12 204 HIS A C 1
ATOM 1498 O O . HIS A 1 204 ? -28.802 -1.403 16.992 1.00 83.12 204 HIS A O 1
ATOM 1504 N N . VAL A 1 205 ? -26.649 -2.089 16.933 1.00 88.00 205 VAL A N 1
ATOM 1505 C CA . VAL A 1 205 ? -26.478 -2.307 18.367 1.00 88.00 205 VAL A CA 1
ATOM 1506 C C . VAL A 1 205 ? -25.584 -1.208 18.917 1.00 88.00 205 VAL A C 1
ATOM 1508 O O . VAL A 1 205 ? -24.530 -0.917 18.350 1.00 88.00 205 VAL A O 1
ATOM 1511 N N . THR A 1 206 ? -25.997 -0.584 20.016 1.00 91.88 206 THR A N 1
ATOM 1512 C CA . THR A 1 206 ? -25.175 0.423 20.694 1.00 91.88 206 THR A CA 1
ATOM 1513 C C . THR A 1 206 ? -24.312 -0.212 21.780 1.00 91.88 206 THR A C 1
ATOM 1515 O O . THR A 1 206 ? -24.669 -1.227 22.379 1.00 91.88 206 THR A O 1
ATOM 1518 N N . MET A 1 207 ? -23.181 0.423 22.095 1.00 90.81 207 MET A N 1
ATOM 1519 C CA . MET A 1 207 ? -22.301 -0.033 23.178 1.00 90.81 207 MET A CA 1
ATOM 1520 C C . MET A 1 207 ? -23.013 -0.090 24.530 1.00 90.81 207 MET A C 1
ATOM 1522 O O . MET A 1 207 ? -22.760 -0.987 25.328 1.00 90.81 207 MET A O 1
ATOM 1526 N N . GLN A 1 208 ? -23.941 0.842 24.753 1.00 91.31 208 GLN A N 1
ATOM 1527 C CA . GLN A 1 208 ? -24.780 0.870 25.941 1.00 91.31 208 GLN A CA 1
ATOM 1528 C C . GLN A 1 208 ? -25.677 -0.374 26.027 1.00 91.31 208 GLN A C 1
ATOM 1530 O O . GLN A 1 208 ? -25.706 -1.020 27.067 1.00 91.31 208 GLN A O 1
ATOM 1535 N N . GLN A 1 209 ? -26.342 -0.766 24.933 1.00 90.75 209 GLN A N 1
ATOM 1536 C CA . GLN A 1 209 ? -27.182 -1.972 24.903 1.00 90.75 209 GLN A CA 1
ATOM 1537 C C . GLN A 1 209 ? -26.378 -3.243 25.200 1.00 90.75 209 GLN A C 1
ATOM 1539 O O . GLN A 1 209 ? -26.847 -4.126 25.918 1.00 90.75 209 GLN A O 1
ATOM 1544 N N . ILE A 1 210 ? -25.150 -3.327 24.681 1.00 91.56 210 ILE A N 1
ATOM 1545 C CA . ILE A 1 210 ? -24.239 -4.445 24.959 1.00 91.56 210 ILE A CA 1
ATOM 1546 C C . ILE A 1 210 ? -23.855 -4.447 26.444 1.00 91.56 210 ILE A C 1
ATOM 1548 O O . ILE A 1 210 ? -23.946 -5.482 27.103 1.00 91.56 210 ILE A O 1
ATOM 1552 N N . ALA A 1 211 ? -23.460 -3.295 26.989 1.00 91.38 211 ALA A N 1
ATOM 1553 C CA . ALA A 1 211 ? -23.063 -3.166 28.388 1.00 91.38 211 ALA A CA 1
ATOM 1554 C C . ALA A 1 211 ? -24.213 -3.469 29.360 1.00 91.38 211 ALA A C 1
ATOM 1556 O O . ALA A 1 211 ? -23.990 -4.100 30.390 1.00 91.38 211 ALA A O 1
ATOM 1557 N N . GLU A 1 212 ? -25.445 -3.084 29.027 1.00 91.12 212 GLU A N 1
ATOM 1558 C CA . GLU A 1 212 ? -26.644 -3.417 29.801 1.00 91.12 212 GLU A CA 1
ATOM 1559 C C . GLU A 1 212 ? -26.939 -4.925 29.782 1.00 91.12 212 GLU A C 1
ATOM 1561 O O . GLU A 1 212 ? -27.224 -5.508 30.831 1.00 91.12 212 GLU A O 1
ATOM 1566 N N . ALA A 1 213 ? -26.817 -5.581 28.622 1.00 88.12 213 ALA A N 1
ATOM 1567 C CA . ALA A 1 213 ? -26.996 -7.030 28.502 1.00 88.12 213 ALA A CA 1
ATOM 1568 C C . ALA A 1 213 ? -25.944 -7.806 29.316 1.00 88.12 213 ALA A C 1
ATOM 1570 O O . ALA A 1 213 ? -26.287 -8.724 30.068 1.00 88.12 213 ALA A O 1
ATOM 1571 N N . VAL A 1 214 ? -24.677 -7.386 29.228 1.00 89.25 214 VAL A N 1
ATOM 1572 C CA . VAL A 1 214 ? -23.572 -7.912 30.045 1.00 89.25 214 VAL A CA 1
ATOM 1573 C C . VAL A 1 214 ? -23.845 -7.679 31.533 1.00 89.25 214 VAL A C 1
ATOM 1575 O O . VAL A 1 214 ? -23.774 -8.618 32.325 1.00 89.25 214 VAL A O 1
ATOM 1578 N N . GLY A 1 215 ? -24.237 -6.456 31.902 1.00 86.19 215 GLY A N 1
ATOM 1579 C CA . GLY A 1 215 ? -24.613 -6.060 33.258 1.00 86.19 215 GLY A CA 1
ATOM 1580 C C . GLY A 1 215 ? -25.666 -6.977 33.875 1.00 86.19 215 GLY A C 1
ATOM 1581 O O . GLY A 1 215 ? -25.482 -7.528 34.965 1.00 86.19 215 GLY A O 1
ATOM 1582 N N . ALA A 1 216 ? -26.760 -7.188 33.144 1.00 86.31 216 ALA A N 1
ATOM 1583 C CA . ALA A 1 216 ? -27.865 -8.032 33.571 1.00 86.31 216 ALA A CA 1
ATOM 1584 C C . ALA A 1 216 ? -27.442 -9.495 33.761 1.00 86.31 216 ALA A C 1
ATOM 1586 O O . ALA A 1 216 ? -27.840 -10.125 34.742 1.00 86.31 216 ALA A O 1
ATOM 1587 N N . GLU A 1 217 ? -26.634 -10.050 32.855 1.00 83.94 217 GLU A N 1
ATOM 1588 C CA . GLU A 1 217 ? -26.211 -11.449 32.949 1.00 83.94 217 GLU A CA 1
ATOM 1589 C C . GLU A 1 217 ? -25.219 -11.677 34.095 1.00 83.94 217 GLU A C 1
ATOM 1591 O O . GLU A 1 217 ? -25.394 -12.597 34.900 1.00 83.94 217 GLU A O 1
ATOM 1596 N N . CYS A 1 218 ? -24.237 -10.788 34.254 1.00 81.81 218 CYS A N 1
ATOM 1597 C CA . CYS A 1 218 ? -23.308 -10.842 35.378 1.00 81.81 218 CYS A CA 1
ATOM 1598 C C . CYS A 1 218 ? -24.041 -10.726 36.725 1.00 81.81 218 CYS A C 1
ATOM 1600 O O . CYS A 1 218 ? -23.692 -11.435 37.671 1.00 81.81 218 CYS A O 1
ATOM 1602 N N . GLN A 1 219 ? -25.095 -9.906 36.815 1.00 80.25 219 GLN A N 1
ATOM 1603 C CA . GLN A 1 219 ? -25.911 -9.789 38.026 1.00 80.25 219 GLN A CA 1
ATOM 1604 C C . GLN A 1 219 ? -26.735 -11.058 38.311 1.00 80.25 219 GLN A C 1
ATOM 1606 O O . GLN A 1 219 ? -26.849 -11.485 39.467 1.00 80.25 219 GLN A O 1
ATOM 1611 N N . LYS A 1 220 ? -27.274 -11.720 37.277 1.00 81.12 220 LYS A N 1
ATOM 1612 C CA . LYS A 1 220 ? -27.936 -13.031 37.428 1.00 81.12 220 LYS A CA 1
ATOM 1613 C C . LYS A 1 220 ? -26.970 -14.089 37.955 1.00 81.12 220 LYS A C 1
ATOM 1615 O O . LYS A 1 220 ? -27.343 -14.894 38.804 1.00 81.12 220 LYS A O 1
ATOM 1620 N N . TRP A 1 221 ? -25.726 -14.099 37.487 1.00 73.62 221 TRP A N 1
ATOM 1621 C CA . TRP A 1 221 ? -24.719 -15.021 38.012 1.00 73.62 221 TRP A CA 1
ATOM 1622 C C . TRP A 1 221 ? -24.288 -14.662 39.430 1.00 73.62 221 TRP A C 1
ATOM 1624 O O . TRP A 1 221 ? -24.229 -15.546 40.283 1.00 73.62 221 TRP A O 1
ATOM 1634 N N . ALA A 1 222 ? -24.085 -13.378 39.723 1.00 71.25 222 ALA A N 1
ATOM 1635 C CA . ALA A 1 222 ? -23.738 -12.917 41.062 1.00 71.25 222 ALA A CA 1
ATOM 1636 C C . ALA A 1 222 ? -24.796 -13.304 42.110 1.00 71.25 222 ALA A C 1
ATOM 1638 O O . ALA A 1 222 ? -24.441 -13.679 43.222 1.00 71.25 222 ALA A O 1
ATOM 1639 N N . THR A 1 223 ? -26.084 -13.247 41.760 1.00 73.25 223 THR A N 1
ATOM 1640 C CA . THR A 1 223 ? -27.186 -13.657 42.650 1.00 73.25 223 THR A CA 1
ATOM 1641 C C . THR A 1 223 ? -27.325 -15.175 42.759 1.00 73.25 223 THR A C 1
ATOM 1643 O O . THR A 1 223 ? -27.587 -15.689 43.842 1.00 73.25 223 THR A O 1
ATOM 1646 N N . ARG A 1 224 ? -27.103 -15.914 41.666 1.00 66.81 224 ARG A N 1
ATOM 1647 C CA . ARG A 1 224 ? -27.208 -17.382 41.639 1.00 66.81 224 ARG A CA 1
ATOM 1648 C C . ARG A 1 224 ? -26.087 -18.093 42.398 1.00 66.81 224 ARG A C 1
ATOM 1650 O O . ARG A 1 224 ? -26.303 -19.194 42.895 1.00 66.81 224 ARG A O 1
ATOM 1657 N N . PHE A 1 225 ? -24.912 -17.475 42.476 1.00 61.09 225 PHE A N 1
ATOM 1658 C CA . PHE A 1 225 ? -23.727 -18.029 43.136 1.00 61.09 225 PHE A CA 1
ATOM 1659 C C . PHE A 1 225 ? -23.268 -17.188 44.332 1.00 61.09 225 PHE A C 1
ATOM 1661 O O . PHE A 1 225 ? -22.118 -17.299 44.758 1.00 61.09 225 PHE A O 1
ATOM 1668 N N . ALA A 1 226 ? -24.157 -16.355 44.885 1.00 54.84 226 ALA A N 1
ATOM 1669 C CA . ALA A 1 226 ? -23.885 -15.641 46.124 1.00 54.84 226 ALA A CA 1
ATOM 1670 C C . ALA A 1 226 ? -23.597 -16.651 47.254 1.00 54.84 226 ALA A C 1
ATOM 1672 O O . ALA A 1 226 ? -24.331 -17.638 47.386 1.00 54.84 226 ALA A O 1
ATOM 1673 N N . PRO A 1 227 ? -22.547 -16.439 48.072 1.00 52.69 227 PRO A N 1
ATOM 1674 C CA . PRO A 1 227 ? -22.324 -17.270 49.246 1.00 52.69 227 PRO A CA 1
ATOM 1675 C C . PRO A 1 227 ? -23.546 -17.170 50.166 1.00 52.69 227 PRO A C 1
ATOM 1677 O O . PRO A 1 227 ? -24.104 -16.086 50.348 1.00 52.69 227 PRO A O 1
ATOM 1680 N N . ALA A 1 228 ? -23.985 -18.310 50.710 1.00 45.50 228 ALA A N 1
ATOM 1681 C CA . ALA A 1 228 ? -25.094 -18.343 51.658 1.00 45.50 228 ALA A CA 1
ATOM 1682 C C . ALA A 1 228 ? -24.814 -17.353 52.803 1.00 45.50 228 ALA A C 1
ATOM 1684 O O . ALA A 1 228 ? -23.667 -17.294 53.257 1.00 45.50 228 ALA A O 1
ATOM 1685 N N . PRO A 1 229 ? -25.815 -16.579 53.264 1.00 49.75 229 PRO A N 1
ATOM 1686 C CA . PRO A 1 229 ? -25.612 -15.667 54.380 1.00 49.75 229 PRO A CA 1
ATOM 1687 C C . PRO A 1 229 ? -25.066 -16.463 55.567 1.00 49.75 229 PRO A C 1
ATOM 1689 O O . PRO A 1 229 ? -25.614 -17.515 55.907 1.00 49.75 229 PRO A O 1
ATOM 1692 N N . GLU A 1 230 ? -23.967 -15.988 56.158 1.00 43.34 230 GLU A N 1
ATOM 1693 C CA . GLU A 1 230 ? -23.409 -16.581 57.369 1.00 43.34 230 GLU A CA 1
ATOM 1694 C C . GLU A 1 230 ? -24.485 -16.541 58.455 1.00 43.34 230 GLU A C 1
ATOM 1696 O O . GLU A 1 230 ? -24.819 -15.491 59.003 1.00 43.34 230 GLU A O 1
ATOM 1701 N N . VAL A 1 231 ? -25.081 -17.700 58.730 1.00 48.78 231 VAL A N 1
ATOM 1702 C CA . VAL A 1 231 ? -25.938 -17.878 59.896 1.00 48.78 231 VAL A CA 1
ATOM 1703 C C . VAL A 1 231 ? -25.011 -17.740 61.105 1.00 48.78 231 VAL A C 1
ATOM 1705 O O . VAL A 1 231 ? -24.066 -18.530 61.208 1.00 48.78 231 VAL A O 1
ATOM 1708 N N . PRO A 1 232 ? -25.219 -16.762 62.008 1.00 44.69 232 PRO A N 1
ATOM 1709 C CA . PRO A 1 232 ? -24.408 -16.670 63.213 1.00 44.69 232 PRO A CA 1
ATOM 1710 C C . PRO A 1 232 ? -24.528 -17.998 63.972 1.00 44.69 232 PRO A C 1
ATOM 1712 O O . PRO A 1 232 ? -25.634 -18.552 64.038 1.00 44.69 232 PRO A O 1
ATOM 1715 N N . PRO A 1 233 ? -23.427 -18.546 64.518 1.00 45.19 233 PRO A N 1
ATOM 1716 C CA . PRO A 1 233 ? -23.464 -19.831 65.196 1.00 45.19 233 PRO A CA 1
ATOM 1717 C C . PRO A 1 233 ? -24.454 -19.736 66.356 1.00 45.19 233 PRO A C 1
ATOM 1719 O O . PRO A 1 233 ? -24.199 -19.092 67.372 1.00 45.19 233 PRO A O 1
ATOM 1722 N N . THR A 1 234 ? -25.616 -20.364 66.188 1.00 48.38 234 THR A N 1
ATOM 1723 C CA . THR A 1 234 ? -26.542 -20.570 67.294 1.00 48.38 234 THR A CA 1
ATOM 1724 C C . THR A 1 234 ? -25.828 -21.508 68.255 1.00 48.38 234 THR A C 1
ATOM 1726 O O . THR A 1 234 ? -25.431 -22.608 67.867 1.00 48.38 234 THR A O 1
ATOM 1729 N N . ALA A 1 235 ? -25.592 -21.033 69.478 1.00 43.84 235 ALA A N 1
ATOM 1730 C CA . ALA A 1 235 ? -24.953 -21.804 70.533 1.00 43.84 235 ALA A CA 1
ATOM 1731 C C . ALA A 1 235 ? -25.610 -23.195 70.649 1.00 43.84 235 ALA A C 1
ATOM 1733 O O . ALA A 1 235 ? -26.839 -23.292 70.555 1.00 43.84 235 ALA A O 1
ATOM 1734 N N . PRO A 1 236 ? -24.833 -24.277 70.835 1.00 42.44 236 PRO A N 1
ATOM 1735 C CA . PRO A 1 236 ? -25.396 -25.616 70.900 1.00 42.44 236 PRO A CA 1
ATOM 1736 C C . PRO A 1 236 ? -26.333 -25.720 72.106 1.00 42.44 236 PRO A C 1
ATOM 1738 O O . PRO A 1 236 ? -25.916 -25.575 73.256 1.00 42.44 236 PRO A O 1
ATOM 1741 N N . ALA A 1 237 ? -27.614 -25.969 71.836 1.00 45.44 237 ALA A N 1
ATOM 1742 C CA . ALA A 1 237 ? -28.574 -26.342 72.860 1.00 45.44 237 ALA A CA 1
ATOM 1743 C C . ALA A 1 237 ? -28.119 -27.651 73.528 1.00 45.44 237 ALA A C 1
ATOM 1745 O O . ALA A 1 237 ? -27.717 -28.602 72.854 1.00 45.44 237 ALA A O 1
ATOM 1746 N N . ALA A 1 238 ? -28.176 -27.678 74.860 1.00 38.62 238 ALA A N 1
ATOM 1747 C CA . ALA A 1 238 ? -27.802 -28.823 75.682 1.00 38.62 238 ALA A CA 1
ATOM 1748 C C . ALA A 1 238 ? -28.540 -30.113 75.254 1.00 38.62 238 ALA A C 1
ATOM 1750 O O . ALA A 1 238 ? -29.720 -30.055 74.887 1.00 38.62 238 ALA A O 1
ATOM 17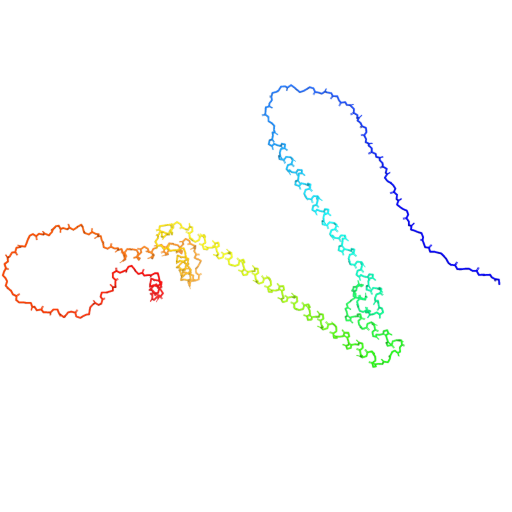51 N N . PRO A 1 239 ? -27.887 -31.289 75.324 1.00 38.94 239 PRO A N 1
ATOM 1752 C CA . PRO A 1 239 ? -28.482 -32.542 74.883 1.00 38.94 239 PRO A CA 1
ATOM 1753 C C . PRO A 1 239 ? -29.627 -32.955 75.814 1.00 38.94 239 PRO A C 1
ATOM 1755 O O . PRO A 1 239 ? -29.418 -33.296 76.978 1.00 38.94 239 PRO A O 1
ATOM 1758 N N . ARG A 1 240 ? -30.852 -32.971 75.280 1.00 37.38 240 ARG A N 1
ATOM 1759 C CA . ARG A 1 240 ? -31.956 -33.729 75.871 1.00 37.38 240 ARG A CA 1
ATOM 1760 C C . ARG A 1 240 ? -31.750 -35.203 75.543 1.00 37.38 240 ARG A C 1
ATOM 1762 O O . ARG A 1 240 ? -31.779 -35.603 74.383 1.00 37.38 240 ARG A O 1
ATOM 1769 N N . THR A 1 241 ? -31.522 -35.998 76.577 1.00 41.00 241 THR A N 1
ATOM 1770 C CA . THR A 1 241 ? -31.589 -37.455 76.514 1.00 41.00 241 THR A CA 1
ATOM 1771 C C . THR A 1 241 ? -33.053 -37.872 76.362 1.00 41.00 241 THR A C 1
ATOM 1773 O O . THR A 1 241 ? -33.897 -37.332 77.067 1.00 41.00 241 THR A O 1
ATOM 1776 N N . THR A 1 242 ? -33.355 -38.805 75.453 1.00 34.69 242 THR A N 1
ATOM 1777 C CA . THR A 1 242 ? -34.194 -39.996 75.706 1.00 34.69 242 THR A CA 1
ATOM 1778 C C . THR A 1 242 ? -34.197 -40.943 74.491 1.00 34.69 242 THR A C 1
ATOM 1780 O O . THR A 1 242 ? -34.639 -40.613 73.400 1.00 34.69 242 THR A O 1
ATOM 1783 N N . ASN A 1 243 ? -33.673 -42.146 74.742 1.00 33.84 243 ASN A N 1
ATOM 1784 C CA . ASN A 1 243 ? -34.081 -43.474 74.265 1.00 33.84 243 ASN A CA 1
ATOM 1785 C C . ASN A 1 243 ? -34.305 -43.771 72.764 1.00 33.84 243 ASN A C 1
ATOM 1787 O O . ASN A 1 243 ? -35.386 -43.578 72.225 1.00 33.84 243 ASN A O 1
ATOM 1791 N N . GLY A 1 244 ? -33.338 -44.512 72.204 1.00 33.69 244 GLY A N 1
ATOM 1792 C CA . GLY A 1 244 ? -33.582 -45.896 71.765 1.00 33.69 244 GLY A CA 1
ATOM 1793 C C . GLY A 1 244 ? -34.042 -46.127 70.321 1.00 33.69 244 GLY A C 1
ATOM 1794 O O . GLY A 1 244 ? -35.233 -46.167 70.045 1.00 33.69 244 GLY A O 1
ATOM 1795 N N . GLY A 1 245 ? -33.101 -46.448 69.427 1.00 29.81 245 GLY A N 1
ATOM 1796 C CA . GLY A 1 245 ? -33.402 -47.058 68.125 1.00 29.81 245 GLY A CA 1
ATOM 1797 C C . GLY A 1 245 ? -32.181 -47.118 67.205 1.00 29.81 245 GLY A C 1
ATOM 1798 O O . GLY A 1 245 ? -31.566 -46.098 66.929 1.00 29.81 245 GLY A O 1
ATOM 1799 N N . ARG A 1 246 ? -31.798 -48.326 66.779 1.00 33.56 246 ARG A N 1
ATOM 1800 C CA . ARG A 1 246 ? -30.579 -48.673 66.018 1.00 33.56 246 ARG A CA 1
ATOM 1801 C C . ARG A 1 246 ? -30.371 -47.891 64.700 1.00 33.56 246 ARG A C 1
ATOM 1803 O O . ARG A 1 246 ? -31.347 -47.509 64.061 1.00 33.56 246 ARG A O 1
ATOM 1810 N N . PRO A 1 247 ? -29.109 -47.755 64.236 1.00 36.22 247 PRO A N 1
ATOM 1811 C CA . PRO A 1 247 ? -28.763 -47.022 63.023 1.00 36.22 247 PRO A CA 1
ATOM 1812 C C . PRO A 1 247 ? -29.091 -47.846 61.770 1.00 36.22 247 PRO A C 1
ATOM 1814 O O . PRO A 1 247 ? -28.708 -49.011 61.677 1.00 36.22 247 PRO A O 1
ATOM 1817 N N . SER A 1 248 ? -29.765 -47.243 60.789 1.00 34.75 248 SER A N 1
ATOM 1818 C CA . SER A 1 248 ? -29.844 -47.787 59.427 1.00 34.75 248 SER A CA 1
ATOM 1819 C C . SER A 1 248 ? -29.153 -46.847 58.452 1.00 34.75 248 SER A C 1
ATOM 1821 O O . SER A 1 248 ? -29.391 -45.642 58.411 1.00 34.75 248 SER A O 1
ATOM 1823 N N . THR A 1 249 ? -28.224 -47.444 57.723 1.00 34.47 249 THR A N 1
ATOM 1824 C CA . THR A 1 249 ? -27.271 -46.851 56.801 1.00 34.47 249 THR A CA 1
ATOM 1825 C C . THR A 1 249 ? -27.936 -46.224 55.581 1.00 34.47 249 THR A C 1
ATOM 1827 O O . THR A 1 249 ? -28.661 -46.877 54.834 1.00 34.47 249 THR A O 1
ATOM 1830 N N . LEU A 1 250 ? -27.585 -44.959 55.379 1.00 31.53 250 LEU A N 1
ATOM 1831 C CA . LEU A 1 250 ? -27.490 -44.217 54.126 1.00 31.53 250 LEU A CA 1
ATOM 1832 C C . LEU A 1 250 ? -27.387 -45.098 52.860 1.00 31.53 250 LEU A C 1
ATOM 1834 O O . LEU A 1 250 ? -26.400 -45.803 52.674 1.00 31.53 250 LEU A O 1
ATOM 1838 N N . THR A 1 251 ? -28.336 -44.959 51.933 1.00 37.22 251 THR A N 1
ATOM 1839 C CA . THR A 1 251 ? -28.080 -45.084 50.485 1.00 37.22 251 THR A CA 1
ATOM 1840 C C . THR A 1 251 ? -28.992 -44.125 49.719 1.00 37.22 251 THR A C 1
ATOM 1842 O O . THR A 1 251 ? -29.994 -44.509 49.133 1.00 37.22 251 THR A O 1
ATOM 1845 N N . THR A 1 252 ? -28.619 -42.847 49.675 1.00 37.44 252 THR A N 1
ATOM 1846 C CA . THR A 1 252 ? -29.024 -41.953 48.581 1.00 37.44 252 THR A CA 1
ATOM 1847 C C . THR A 1 252 ? -27.806 -41.734 47.696 1.00 37.44 252 THR A C 1
ATOM 1849 O O . THR A 1 252 ? -27.050 -40.777 47.857 1.00 37.44 252 THR A O 1
ATOM 1852 N N . LYS A 1 253 ? -27.586 -42.684 46.782 1.00 35.94 253 LYS A N 1
ATOM 1853 C CA . LYS A 1 253 ? -26.840 -42.426 45.549 1.00 35.94 253 LYS A CA 1
ATOM 1854 C C . LYS A 1 253 ? -27.663 -41.439 44.719 1.00 35.94 253 LYS A C 1
ATOM 1856 O O . LYS A 1 253 ? -28.851 -41.671 44.527 1.00 35.94 253 LYS A O 1
ATOM 1861 N N . GLY A 1 254 ? -27.021 -40.397 44.194 1.00 35.25 254 GLY A N 1
ATOM 1862 C CA . GLY A 1 254 ? -27.559 -39.653 43.053 1.00 35.25 254 GLY A CA 1
ATOM 1863 C C . GLY A 1 254 ? -28.104 -38.255 43.332 1.00 35.25 254 GLY A C 1
ATOM 1864 O O . GLY A 1 254 ? -29.165 -37.914 42.834 1.00 35.25 254 GLY A O 1
ATOM 1865 N N . LEU A 1 255 ? -27.366 -37.418 44.054 1.00 32.09 255 LEU A N 1
ATOM 1866 C CA . LEU A 1 255 ? -27.259 -36.004 43.689 1.00 32.09 255 LEU A CA 1
ATOM 1867 C C . LEU A 1 255 ? -25.815 -35.619 43.965 1.00 32.09 255 LEU A C 1
ATOM 1869 O O . LEU A 1 255 ? -25.438 -35.324 45.098 1.00 32.09 255 LEU A O 1
ATOM 1873 N N . GLU A 1 256 ? -24.985 -35.728 42.930 1.00 31.80 256 GLU A N 1
ATOM 1874 C CA . GLU A 1 256 ? -23.661 -35.127 42.938 1.00 31.80 256 GLU A CA 1
ATOM 1875 C C . GLU A 1 256 ? -23.845 -33.640 43.227 1.00 31.80 256 GLU A C 1
ATOM 1877 O O . GLU A 1 256 ? -24.299 -32.852 42.400 1.00 31.80 256 GLU A O 1
ATOM 1882 N N . SER A 1 257 ? -23.560 -33.302 44.481 1.00 38.16 257 SER A N 1
ATOM 1883 C CA . SER A 1 257 ? -23.298 -31.963 44.959 1.00 38.16 257 SER A CA 1
ATOM 1884 C C . SER A 1 257 ? -22.293 -31.325 44.006 1.00 38.16 257 SER A C 1
ATOM 1886 O O . SER A 1 257 ? -21.090 -31.547 44.140 1.00 38.16 257 SER A O 1
ATOM 1888 N N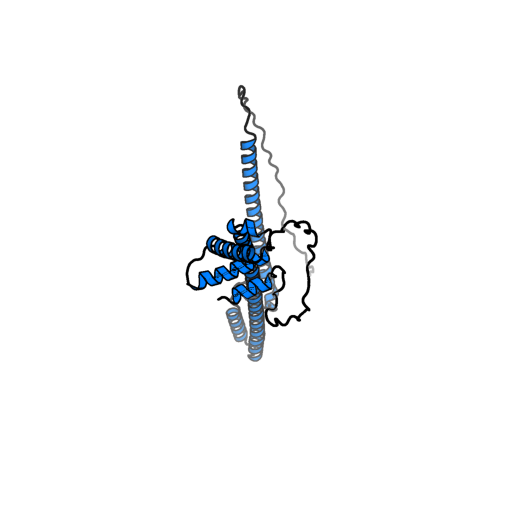 . ALA A 1 258 ? -22.781 -30.514 43.067 1.00 37.66 258 ALA A N 1
ATOM 1889 C CA . ALA A 1 258 ? -21.939 -29.568 42.355 1.00 37.66 258 ALA A CA 1
ATOM 1890 C C . ALA A 1 258 ? -21.124 -28.782 43.402 1.00 37.66 258 ALA A C 1
ATOM 1892 O O . ALA A 1 258 ? -21.654 -28.450 44.472 1.00 37.66 258 ALA A O 1
ATOM 1893 N N . PRO A 1 259 ? -19.822 -28.564 43.174 1.00 36.25 259 PRO A N 1
ATOM 1894 C CA . PRO A 1 259 ? -18.941 -28.050 44.206 1.00 36.25 259 PRO A CA 1
ATOM 1895 C C . PRO A 1 259 ? -19.431 -26.678 44.678 1.00 36.25 259 PRO A C 1
ATOM 1897 O O . PRO A 1 259 ? -19.804 -25.826 43.877 1.00 36.25 259 PRO A O 1
ATOM 1900 N N . LYS A 1 260 ? -19.397 -26.461 45.998 1.00 43.59 260 LYS A N 1
ATOM 1901 C CA . LYS A 1 260 ? -19.661 -25.189 46.700 1.00 43.59 260 LYS A CA 1
ATOM 1902 C C . LYS A 1 260 ? -18.577 -24.135 46.411 1.00 43.59 260 LYS A C 1
ATOM 1904 O O . LYS A 1 260 ? -18.088 -23.470 47.321 1.00 43.59 260 LYS A O 1
ATOM 1909 N N . ARG A 1 261 ? -18.123 -24.039 45.166 1.00 45.91 261 ARG A N 1
ATOM 1910 C CA . ARG A 1 261 ? -17.138 -23.068 44.704 1.00 45.91 261 ARG A CA 1
ATOM 1911 C C . ARG A 1 261 ? -17.831 -22.129 43.731 1.00 45.91 261 ARG A C 1
ATOM 1913 O O . ARG A 1 261 ? -18.659 -22.567 42.937 1.00 45.91 261 ARG A O 1
ATOM 1920 N N . ALA A 1 262 ? -17.499 -20.844 43.817 1.00 51.50 262 ALA A N 1
ATOM 1921 C CA . ALA A 1 262 ? -17.866 -19.893 42.780 1.00 51.50 262 ALA A CA 1
ATOM 1922 C C . ALA A 1 262 ? -17.382 -20.446 41.429 1.00 51.50 262 ALA A C 1
ATOM 1924 O O . ALA A 1 262 ? -16.236 -20.895 41.333 1.00 51.50 262 ALA A O 1
ATOM 1925 N N . LEU A 1 263 ? -18.269 -20.472 40.431 1.00 52.44 263 LEU A N 1
ATOM 1926 C CA . LEU A 1 263 ? -17.911 -20.877 39.073 1.00 52.44 263 LEU A CA 1
ATOM 1927 C C . LEU A 1 263 ? -16.751 -20.024 38.578 1.00 52.44 263 LEU A C 1
ATOM 1929 O O . LEU A 1 263 ? -16.729 -18.807 38.774 1.00 52.44 263 LEU A O 1
ATOM 1933 N N . THR A 1 264 ? -15.808 -20.673 37.913 1.00 59.69 264 THR A N 1
ATOM 1934 C CA . THR A 1 264 ? -14.730 -19.970 37.227 1.00 59.69 264 THR A CA 1
ATOM 1935 C C . THR A 1 264 ? -15.261 -19.319 35.948 1.00 59.69 264 THR A C 1
ATOM 1937 O O . THR A 1 264 ? -16.239 -19.778 35.352 1.00 59.69 264 THR A O 1
ATOM 1940 N N . PHE A 1 265 ? -14.613 -18.245 35.496 1.00 53.69 265 PHE A N 1
ATOM 1941 C CA . PHE A 1 265 ? -14.995 -17.499 34.293 1.00 53.69 265 PHE A CA 1
ATOM 1942 C C . PHE A 1 265 ? -15.197 -18.389 33.058 1.00 53.69 265 PHE A C 1
ATOM 1944 O O . PHE A 1 265 ? -16.187 -18.252 32.339 1.00 53.69 265 PHE A O 1
ATOM 1951 N N . HIS A 1 266 ? -14.304 -19.357 32.839 1.00 52.00 266 HIS A N 1
ATOM 1952 C CA . HIS A 1 266 ? -14.413 -20.285 31.715 1.00 52.00 266 HIS A CA 1
ATOM 1953 C C . HIS A 1 266 ? -15.669 -21.156 31.777 1.00 52.00 266 HIS A C 1
ATOM 1955 O O . HIS A 1 266 ? -16.255 -21.449 30.736 1.00 52.00 266 HIS A O 1
ATOM 1961 N N . GLU A 1 267 ? -16.125 -21.525 32.973 1.00 60.94 267 GLU A N 1
ATOM 1962 C CA . GLU A 1 267 ? -17.361 -22.284 33.142 1.00 60.94 267 GLU A CA 1
ATOM 1963 C C . GLU A 1 267 ? -18.588 -21.400 32.899 1.00 60.94 267 GLU A C 1
ATOM 1965 O O . GLU A 1 267 ? -19.528 -21.847 32.247 1.00 60.94 267 GLU A O 1
ATOM 1970 N N . ALA A 1 268 ? -18.559 -20.135 33.329 1.00 56.69 268 ALA A N 1
ATOM 1971 C CA . ALA A 1 268 ? -19.635 -19.175 33.081 1.00 56.69 268 ALA A CA 1
ATOM 1972 C C . ALA A 1 268 ? -19.782 -18.847 31.580 1.00 56.69 268 ALA A C 1
ATOM 1974 O O . ALA A 1 268 ? -20.880 -18.932 31.025 1.00 56.69 268 ALA A O 1
ATOM 1975 N N . VAL A 1 269 ? -18.669 -18.588 30.882 1.00 57.25 269 VAL A N 1
ATOM 1976 C CA . VAL A 1 269 ? -18.644 -18.364 29.425 1.00 57.25 269 VAL A CA 1
ATOM 1977 C C . VAL A 1 269 ? -19.055 -19.618 28.652 1.00 57.25 269 VAL A C 1
ATOM 1979 O O . VAL A 1 269 ? -19.818 -19.525 27.690 1.00 57.25 269 VAL A O 1
ATOM 1982 N N . ALA A 1 270 ? -18.603 -20.807 29.062 1.00 59.53 270 ALA A N 1
ATOM 1983 C CA . ALA A 1 270 ? -19.025 -22.060 28.436 1.00 59.53 270 ALA A CA 1
ATOM 1984 C C . ALA A 1 270 ? -20.524 -22.343 28.644 1.00 59.53 270 ALA A C 1
ATOM 1986 O O . ALA A 1 270 ? -21.160 -22.929 27.766 1.00 59.53 270 ALA A O 1
ATOM 1987 N N . LEU A 1 271 ? -21.101 -21.918 29.773 1.00 56.91 271 LEU A N 1
ATOM 1988 C CA . LEU A 1 271 ? -22.532 -22.053 30.042 1.00 56.91 271 LEU A CA 1
ATOM 1989 C C . LEU A 1 271 ? -23.371 -21.059 29.227 1.00 56.91 271 LEU A C 1
ATOM 1991 O O . LEU A 1 271 ? -24.413 -21.450 28.705 1.00 56.91 271 LEU A O 1
ATOM 1995 N N . ALA A 1 272 ? -22.911 -19.809 29.088 1.00 57.50 272 ALA A N 1
ATOM 1996 C CA . ALA A 1 272 ? -23.544 -18.805 28.228 1.00 57.50 272 ALA A CA 1
ATOM 1997 C C . ALA A 1 272 ? -23.553 -19.259 26.761 1.00 57.50 272 ALA A C 1
ATOM 1999 O O . ALA A 1 272 ? -24.596 -19.235 26.115 1.00 57.50 272 ALA A O 1
ATOM 2000 N N . LYS A 1 273 ? -22.427 -19.801 26.273 1.00 55.12 273 LYS A N 1
ATOM 2001 C CA . LYS A 1 273 ? -22.320 -20.369 24.918 1.00 55.12 273 LYS A CA 1
ATOM 2002 C C . LYS A 1 273 ? -23.213 -21.596 24.684 1.00 55.12 273 LYS A C 1
ATOM 2004 O O . LYS A 1 273 ? -23.613 -21.827 23.551 1.00 55.12 273 LYS A O 1
ATOM 2009 N N . ARG A 1 274 ? -23.526 -22.392 25.718 1.00 50.84 274 ARG A N 1
ATOM 2010 C CA . ARG A 1 274 ? -24.403 -23.583 25.617 1.00 50.84 274 ARG A CA 1
ATOM 2011 C C . ARG A 1 274 ? -25.900 -23.280 25.646 1.00 50.84 274 ARG A C 1
ATOM 2013 O O . ARG A 1 274 ? -26.680 -24.188 25.387 1.00 50.84 274 ARG A O 1
ATOM 2020 N N . ARG A 1 275 ? -26.298 -22.071 26.045 1.00 51.50 275 ARG A N 1
ATOM 2021 C CA . ARG A 1 275 ? -27.710 -21.673 26.170 1.00 51.50 275 ARG A CA 1
ATOM 2022 C C . ARG A 1 275 ? -28.229 -20.851 24.986 1.00 51.50 275 ARG A C 1
ATOM 2024 O O . ARG A 1 275 ? -29.345 -20.346 25.086 1.00 51.50 275 ARG A O 1
ATOM 2031 N N . GLY A 1 276 ? -27.433 -20.739 23.919 1.00 43.16 276 GLY A N 1
ATOM 2032 C CA . GLY A 1 276 ? -27.918 -20.344 22.595 1.00 43.16 276 GLY A CA 1
ATOM 2033 C C . GLY A 1 276 ? -28.917 -21.357 22.057 1.00 43.16 276 GLY A C 1
ATOM 2034 O O . GLY A 1 276 ? -28.624 -22.568 22.174 1.00 43.16 276 GLY A O 1
#

Sequence (276 aa):
MTQEAPSAPTAPSTPATAENAPEAGSAPAVAIPDGTPAPAATTVSIQEAKLEALRLRNAERKARVADANERAKALDAREAAVRGWDANPLEGLRALGVEPKVALEALVREAERDGTPAGEIAAMRREMAAELAKRDAELSSLREAEAARKAEAEARQAEARQAEASASFLAQPALEALRGRWSDVELVQLGNHYADQLSAGGRHVTMQQIAEAVGAECQKWATRFAPAPEVPPTAPAAPRTTNGGRPSTLTTKGLESAPKRALTFHEAVALAKRRG

pLDDT: mean 71.23, std 20.58, range [29.81, 93.5]

Foldseek 3Di:
DDDDDDDDDDDDDDDDDDDDDDDDDDDDDDDDDDDDDDDPPVVVVVVVVVVVVVVVVVVVVVVVVVVVVVVVVLVVQQVVCVVCCVVPVLSNCVSVVHDSVNSLVVVLVVCVVVVPDPVVNVVSVVVSVVVVVVVVVVVVVVVVVVVVVVVVVVVVVVVVVLVVLLVVLCPAPLCPVVVVPDPSVLLSVQLVVQVCVVCVVVDDDDSNNSSNVSSVLVVVLCVVLPDDPPDPPDPDDDDDDDDDDDDDDDDPDDDPDDDNDRDDSVRSVVVVVVVD